Protein AF-A0A4W6E105-F1 (afdb_monomer)

Solvent-accessible surface area (backbone atoms only — not comparable to full-atom values): 12171 Å² total; per-residue (Å²): 134,86,82,85,86,88,80,89,78,89,85,84,87,85,90,77,95,67,85,74,77,78,75,75,84,63,88,83,88,61,82,82,73,79,81,78,91,74,82,86,78,84,83,82,88,78,90,80,90,81,96,77,90,77,81,81,51,62,64,56,61,48,50,54,52,50,52,51,51,53,51,52,48,53,51,49,54,49,49,50,53,49,53,51,49,50,55,53,49,52,51,51,49,56,52,50,53,51,52,51,51,52,52,49,50,67,66,67,42,75,84,82,59,74,52,65,61,58,49,54,52,52,51,54,53,48,62,62,49,48,58,56,54,54,50,53,52,51,50,53,52,50,54,52,49,53,52,51,51,50,53,48,51,55,49,51,52,51,52,50,53,52,50,52,51,51,53,51,52,50,52,53,49,52,54,51,50,53,53,50,51,54,51,52,52,53,54,52,54,56,56,66,74,74,110

Radius of gyration: 61.97 Å; Cα contacts (8 Å, |Δi|>4): 12; chains: 1; bounding box: 125×51×162 Å

Sequence (195 aa):
MASIYRTSSTRGSLLGSMKAPSVYGGSGGHGVRISSTSAARSFSSAAGGGAAAGGFNLADAIDISDNKKMAMQNLNDRLASYLEKVRNLEKANAELELKIRQFLESKTKPEGHDCSAYKAVISGLQDQVRPGSDSVLRFNELAMRQGVEADIIDLEMQIEALREELIQLKKNHEEVGVKLQAHSDLRYIMKYFNQ

Structure (mmCIF, N/CA/C/O backbone):
data_AF-A0A4W6E105-F1
#
_entry.id   AF-A0A4W6E105-F1
#
loop_
_atom_site.group_PDB
_atom_site.id
_atom_site.type_symbol
_atom_site.label_atom_id
_atom_site.label_alt_id
_atom_site.label_comp_id
_atom_site.label_asym_id
_atom_site.label_entity_id
_atom_site.label_seq_id
_atom_site.pdbx_PDB_ins_code
_atom_site.Cartn_x
_atom_site.Cartn_y
_atom_site.Cartn_z
_atom_site.occupancy
_atom_site.B_iso_or_equiv
_atom_site.auth_seq_id
_atom_site.auth_comp_id
_atom_site.auth_asym_id
_atom_site.auth_atom_id
_atom_site.pdbx_PDB_model_num
ATOM 1 N N . MET A 1 1 ? 16.106 6.820 -57.994 1.00 40.97 1 MET A N 1
ATOM 2 C CA . MET A 1 1 ? 16.819 6.015 -56.979 1.00 40.97 1 MET A CA 1
ATOM 3 C C . MET A 1 1 ? 17.185 4.672 -57.596 1.00 40.97 1 MET A C 1
ATOM 5 O O . MET A 1 1 ? 16.331 4.069 -58.231 1.00 40.97 1 MET A O 1
ATOM 9 N N . ALA A 1 2 ? 18.470 4.315 -57.496 1.00 40.22 2 ALA A N 1
ATOM 10 C CA . ALA A 1 2 ? 19.197 3.227 -58.172 1.00 40.22 2 ALA A CA 1
ATOM 11 C C . ALA A 1 2 ? 18.587 1.834 -57.904 1.00 40.22 2 ALA A C 1
ATOM 13 O O . ALA A 1 2 ? 18.219 1.547 -56.773 1.00 40.22 2 ALA A O 1
ATOM 14 N N . SER A 1 3 ? 18.301 0.985 -58.899 1.00 33.97 3 SER A N 1
ATOM 15 C CA . SER A 1 3 ? 19.171 0.281 -59.869 1.00 33.97 3 SER A CA 1
ATOM 16 C C . SER A 1 3 ? 20.182 -0.695 -59.244 1.00 33.97 3 SER A C 1
ATOM 18 O O . SER A 1 3 ? 21.364 -0.395 -59.129 1.00 33.97 3 SER A O 1
ATOM 20 N N . ILE A 1 4 ? 19.648 -1.853 -58.825 1.00 58.81 4 ILE A N 1
ATOM 21 C CA . ILE A 1 4 ? 20.011 -3.239 -59.214 1.00 58.81 4 ILE A CA 1
ATOM 22 C C . ILE A 1 4 ? 21.446 -3.457 -59.718 1.00 58.81 4 ILE A C 1
ATOM 24 O O . ILE A 1 4 ? 21.759 -2.869 -60.735 1.00 58.81 4 ILE A O 1
ATOM 28 N N . TYR A 1 5 ? 22.190 -4.417 -59.138 1.00 33.94 5 TYR A N 1
ATOM 29 C CA . TYR A 1 5 ? 22.967 -5.503 -59.804 1.00 33.94 5 TYR A CA 1
ATOM 30 C C . TYR A 1 5 ? 23.346 -6.532 -58.708 1.00 33.94 5 TYR A C 1
ATOM 32 O O . TYR A 1 5 ? 23.948 -6.156 -57.713 1.00 33.94 5 TYR A O 1
ATOM 40 N N . ARG A 1 6 ? 22.782 -7.749 -58.641 1.00 35.56 6 ARG A N 1
ATOM 41 C CA . ARG A 1 6 ? 22.892 -8.960 -59.492 1.00 35.56 6 ARG A CA 1
ATOM 42 C C . ARG A 1 6 ? 24.230 -9.717 -59.317 1.00 35.56 6 ARG A C 1
ATOM 4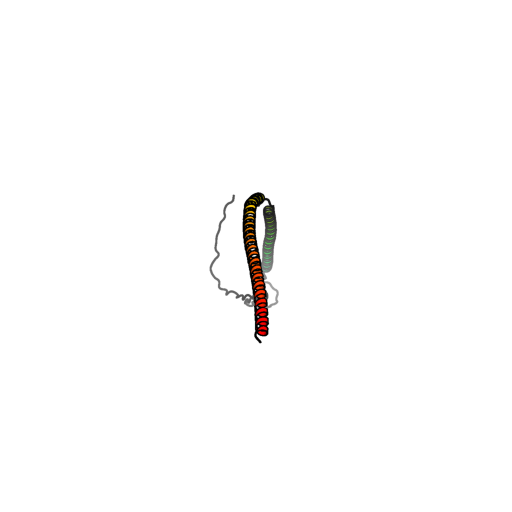4 O O . ARG A 1 6 ? 25.278 -9.104 -59.218 1.00 35.56 6 ARG A O 1
ATOM 51 N N . THR A 1 7 ? 24.095 -11.051 -59.386 1.00 41.00 7 THR A N 1
ATOM 52 C CA . THR A 1 7 ? 25.060 -12.162 -59.601 1.00 41.00 7 THR A CA 1
ATOM 53 C C . THR A 1 7 ? 25.656 -12.801 -58.338 1.00 41.00 7 THR A C 1
ATOM 55 O O . THR A 1 7 ? 26.308 -12.118 -57.564 1.00 41.00 7 THR A O 1
ATOM 58 N N . SER A 1 8 ? 25.331 -14.053 -57.960 1.00 35.28 8 SER A N 1
ATOM 59 C CA . SER A 1 8 ? 25.591 -15.359 -58.632 1.00 35.28 8 SER A CA 1
ATOM 60 C C . SER A 1 8 ? 27.085 -15.566 -58.910 1.00 35.28 8 SER A C 1
ATOM 62 O O . SER A 1 8 ? 27.724 -14.661 -59.416 1.00 35.28 8 SER A O 1
ATOM 64 N N . SER A 1 9 ? 27.744 -16.702 -58.714 1.00 43.50 9 SER A N 1
ATOM 65 C CA . SER A 1 9 ? 27.440 -18.039 -58.202 1.00 43.50 9 SER A CA 1
ATOM 66 C C . SER A 1 9 ? 28.779 -18.805 -58.206 1.00 43.50 9 SER A C 1
ATOM 68 O O . SER A 1 9 ? 29.693 -18.443 -58.942 1.00 43.50 9 SER A O 1
ATOM 70 N N . THR A 1 10 ? 28.853 -19.896 -57.439 1.00 50.09 10 THR A N 1
ATOM 71 C CA . THR A 1 10 ? 29.639 -21.120 -57.723 1.00 50.09 10 THR A CA 1
ATOM 72 C C . THR A 1 10 ? 31.127 -21.011 -58.084 1.00 50.09 10 THR A C 1
ATOM 74 O O . THR A 1 10 ? 31.504 -20.668 -59.201 1.00 50.09 10 THR A O 1
ATOM 77 N N . ARG A 1 11 ? 31.964 -21.578 -57.215 1.00 38.25 11 ARG A N 1
ATOM 78 C CA . ARG A 1 11 ? 33.106 -22.424 -57.602 1.00 38.25 11 ARG A CA 1
ATOM 79 C C . ARG A 1 11 ? 33.104 -23.587 -56.613 1.00 38.25 11 ARG A C 1
ATOM 81 O O . ARG A 1 11 ? 32.943 -23.344 -55.427 1.00 38.25 11 ARG A O 1
ATOM 88 N N . GLY A 1 12 ? 33.208 -24.852 -56.970 1.00 41.12 12 GLY A N 1
ATOM 89 C CA . GLY A 1 12 ? 33.610 -25.556 -58.179 1.00 41.12 12 GLY A CA 1
ATOM 90 C C . GLY A 1 12 ? 33.894 -26.996 -57.717 1.00 41.12 12 GLY A C 1
ATOM 91 O O . GLY A 1 12 ? 33.997 -27.243 -56.513 1.00 41.12 12 GLY A O 1
ATOM 92 N N . SER A 1 13 ? 34.014 -27.952 -58.627 1.00 52.88 13 SER A N 1
ATOM 93 C CA . SER A 1 13 ? 34.455 -29.307 -58.279 1.00 52.88 13 SER A CA 1
ATOM 94 C C . SER A 1 13 ? 35.512 -29.809 -59.261 1.00 52.88 13 SER A C 1
ATOM 96 O O . SER A 1 13 ? 35.581 -29.332 -60.391 1.00 52.88 13 SER A O 1
ATOM 98 N N . LEU A 1 14 ? 36.278 -30.799 -58.773 1.00 43.09 14 LEU A N 1
ATOM 99 C CA . LEU A 1 14 ? 37.364 -31.599 -59.375 1.00 43.09 14 LEU A CA 1
ATOM 100 C C . LEU A 1 14 ? 38.780 -31.141 -58.950 1.00 43.09 14 LEU A C 1
ATOM 102 O O . LEU A 1 14 ? 39.333 -30.192 -59.487 1.00 43.09 14 LEU A O 1
ATOM 106 N N . LEU A 1 15 ? 39.291 -31.619 -57.805 1.00 50.56 15 LEU A N 1
ATOM 107 C CA . LEU A 1 15 ? 39.975 -32.909 -57.547 1.00 50.56 15 LEU A CA 1
ATOM 108 C C . LEU A 1 15 ? 41.418 -32.976 -58.082 1.00 50.56 15 LEU A C 1
ATOM 110 O O . LEU A 1 15 ? 41.664 -33.308 -59.234 1.00 50.56 15 LEU A O 1
ATOM 114 N N . GLY A 1 16 ? 42.363 -32.777 -57.160 1.00 44.53 16 GLY A N 1
ATOM 115 C CA . GLY A 1 16 ? 43.736 -33.273 -57.199 1.00 44.53 16 GLY A CA 1
ATOM 116 C C . GLY A 1 16 ? 44.108 -33.656 -55.767 1.00 44.53 16 GLY A C 1
ATOM 117 O O . GLY A 1 16 ? 44.281 -32.789 -54.915 1.00 44.53 16 GLY A O 1
ATOM 118 N N . SER A 1 17 ? 44.089 -34.957 -55.478 1.00 58.62 17 SER A N 1
ATOM 119 C CA . SER A 1 17 ? 44.209 -35.522 -54.131 1.00 58.62 17 SER A CA 1
ATOM 120 C C . SER A 1 17 ? 45.617 -35.317 -53.573 1.00 58.62 17 SER A C 1
ATOM 122 O O . SER A 1 17 ? 46.545 -36.053 -53.897 1.00 58.62 17 SER A O 1
ATOM 124 N N . MET A 1 18 ? 45.764 -34.322 -52.703 1.00 54.56 18 MET A N 1
ATOM 125 C CA . MET A 1 18 ? 46.828 -34.270 -51.709 1.00 54.56 18 MET A CA 1
ATOM 126 C C . MET A 1 18 ? 46.158 -34.339 -50.345 1.00 54.56 18 MET A C 1
ATOM 128 O O . MET A 1 18 ? 45.345 -33.486 -49.987 1.00 54.56 18 MET A O 1
ATOM 132 N N . LYS A 1 19 ? 46.431 -35.428 -49.625 1.00 58.19 19 LYS A N 1
ATOM 133 C CA . LYS A 1 19 ? 45.806 -35.733 -48.339 1.00 58.19 19 LYS A CA 1
ATOM 134 C C . LYS A 1 19 ? 46.080 -34.587 -47.363 1.00 58.19 19 LYS A C 1
ATOM 136 O O . LYS A 1 19 ? 47.228 -34.188 -47.180 1.00 58.19 19 LYS A O 1
ATOM 141 N N . ALA A 1 20 ? 45.008 -34.044 -46.793 1.00 54.44 20 ALA A N 1
ATOM 142 C CA . ALA A 1 20 ? 45.054 -32.822 -46.004 1.00 54.44 20 ALA A CA 1
ATOM 143 C C . ALA A 1 20 ? 45.936 -32.990 -44.751 1.00 54.44 20 ALA A C 1
ATOM 145 O O . ALA A 1 20 ? 45.846 -34.028 -44.087 1.00 54.44 20 ALA A O 1
ATOM 146 N N . PRO A 1 21 ? 46.757 -31.985 -44.395 1.00 57.72 21 PRO A N 1
ATOM 147 C CA . PRO A 1 21 ? 47.435 -31.969 -43.107 1.00 57.72 21 PRO A CA 1
ATOM 148 C C . PRO A 1 21 ? 46.379 -31.972 -41.995 1.00 57.72 21 PRO A C 1
ATOM 150 O O . PRO A 1 21 ? 45.521 -31.092 -41.934 1.00 57.72 21 PRO A O 1
ATOM 153 N N . SER A 1 22 ? 46.405 -32.988 -41.132 1.00 57.75 22 SER A N 1
ATOM 154 C CA . SER A 1 22 ? 45.492 -33.072 -39.994 1.00 57.75 22 SER A CA 1
ATOM 155 C C . SER A 1 22 ? 45.960 -32.134 -38.885 1.00 57.75 22 SER A C 1
ATOM 157 O O . SER A 1 22 ? 47.085 -32.258 -38.400 1.00 57.75 22 SER A O 1
ATOM 159 N N . VAL A 1 23 ? 45.085 -31.222 -38.469 1.00 57.94 23 VAL A N 1
ATOM 160 C CA . VAL A 1 23 ? 45.305 -30.299 -37.351 1.00 57.94 23 VAL A CA 1
ATOM 161 C C . VAL A 1 23 ? 44.530 -30.828 -36.150 1.00 57.94 23 VAL A C 1
ATOM 163 O O . VAL A 1 23 ? 43.306 -30.916 -36.200 1.00 57.94 23 VAL A O 1
ATOM 166 N N . TYR A 1 24 ? 45.227 -31.176 -35.069 1.00 58.62 24 TYR A N 1
ATOM 167 C CA . TYR A 1 24 ? 44.587 -31.426 -33.778 1.00 58.62 24 TYR A CA 1
ATOM 168 C C . TYR A 1 24 ? 44.641 -30.130 -32.961 1.00 58.62 24 TYR A C 1
ATOM 170 O O . TYR A 1 24 ? 45.722 -29.614 -32.673 1.00 58.62 24 TYR A O 1
ATOM 178 N N . GLY A 1 25 ? 43.473 -29.549 -32.677 1.00 61.03 25 GLY A N 1
ATOM 179 C CA . GLY A 1 25 ? 43.350 -28.258 -32.000 1.00 61.03 25 GLY A CA 1
ATOM 180 C C . GLY A 1 25 ? 43.658 -28.363 -30.506 1.00 61.03 25 GLY A C 1
ATOM 181 O O . GLY A 1 25 ? 42.992 -29.100 -29.786 1.00 61.03 25 GLY A O 1
ATOM 182 N N . GLY A 1 26 ? 44.648 -27.606 -30.030 1.00 59.06 26 GLY A N 1
ATOM 183 C CA . GLY A 1 26 ? 44.921 -27.441 -28.603 1.00 59.06 26 GLY A CA 1
ATOM 184 C C . GLY A 1 26 ? 44.032 -26.353 -28.000 1.00 59.06 26 GLY A C 1
ATOM 185 O O . GLY A 1 26 ? 44.287 -25.165 -28.192 1.00 59.06 26 GLY A O 1
ATOM 186 N N . SER A 1 27 ? 42.989 -26.732 -27.262 1.00 57.78 27 SER A N 1
ATOM 187 C CA . SER A 1 27 ? 42.232 -25.804 -26.415 1.00 57.78 27 SER A CA 1
ATOM 188 C C . SER A 1 27 ? 43.021 -25.527 -25.131 1.00 57.78 27 SER A C 1
ATOM 190 O O . SER A 1 27 ? 43.224 -26.443 -24.337 1.00 57.78 27 SER A O 1
ATOM 192 N N . GLY A 1 28 ? 43.470 -24.285 -24.922 1.00 62.97 28 GLY A N 1
ATOM 193 C CA . GLY A 1 28 ? 44.181 -23.889 -23.692 1.00 62.97 28 GLY A CA 1
ATOM 194 C C . GLY A 1 28 ? 45.425 -23.009 -23.869 1.00 62.97 28 GLY A C 1
ATOM 195 O O . GLY A 1 28 ? 46.250 -22.929 -22.963 1.00 62.97 28 GLY A O 1
ATOM 196 N N . GLY A 1 29 ? 45.599 -22.348 -25.018 1.00 58.91 29 GLY A N 1
ATOM 197 C CA . GLY A 1 29 ? 46.587 -21.269 -25.163 1.00 58.91 29 GLY A CA 1
ATOM 198 C C . GLY A 1 29 ? 48.037 -21.687 -25.444 1.00 58.91 29 GLY A C 1
ATOM 199 O O . GLY A 1 29 ? 48.919 -20.844 -25.332 1.00 58.91 29 GLY A O 1
ATOM 200 N N . HIS A 1 30 ? 48.308 -22.934 -25.847 1.00 55.66 30 HIS A N 1
ATOM 201 C CA . HIS A 1 30 ? 49.667 -23.391 -26.178 1.00 55.66 30 HIS A CA 1
ATOM 202 C C . HIS A 1 30 ? 49.732 -24.067 -27.566 1.00 55.66 30 HIS A C 1
ATOM 204 O O . HIS A 1 30 ? 49.274 -25.190 -27.729 1.00 55.66 30 HIS A O 1
ATOM 210 N N . GLY A 1 31 ? 50.302 -23.345 -28.546 1.00 58.56 31 GLY A N 1
ATOM 211 C CA . GLY A 1 31 ? 50.919 -23.784 -29.819 1.00 58.56 31 GLY A CA 1
ATOM 212 C C . GLY A 1 31 ? 50.294 -24.913 -30.666 1.00 58.56 31 GLY A C 1
ATOM 213 O O . GLY A 1 31 ? 50.332 -26.081 -30.298 1.00 58.56 31 GLY A O 1
ATOM 214 N N . VAL A 1 32 ? 49.882 -24.589 -31.901 1.00 57.72 32 VAL A N 1
ATOM 215 C CA . VAL A 1 32 ? 49.493 -25.560 -32.949 1.00 57.72 32 VAL A CA 1
ATOM 216 C C . VAL A 1 32 ? 50.743 -26.143 -33.627 1.00 57.72 32 VAL A C 1
ATOM 218 O O . VAL A 1 32 ? 51.591 -25.382 -34.091 1.00 57.72 32 VAL A O 1
ATOM 221 N N . ARG A 1 33 ? 50.865 -27.477 -33.737 1.00 58.28 33 ARG A N 1
ATOM 222 C CA . ARG A 1 33 ? 51.928 -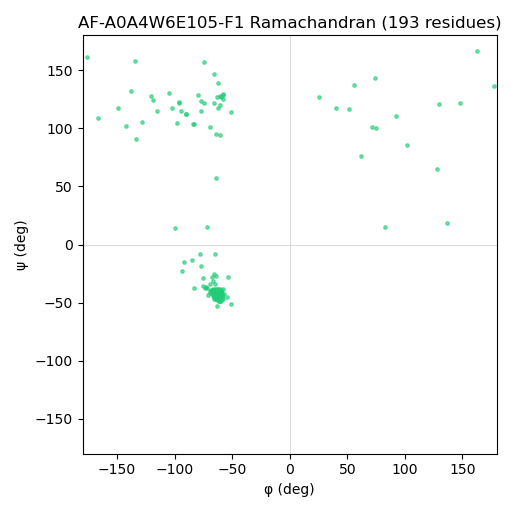28.130 -34.534 1.00 58.28 33 ARG A CA 1
ATOM 223 C C . ARG A 1 33 ? 51.377 -28.689 -35.846 1.00 58.28 33 ARG A C 1
ATOM 225 O O . ARG A 1 33 ? 50.389 -29.415 -35.842 1.00 58.28 33 ARG A O 1
ATOM 232 N N . ILE A 1 34 ? 52.047 -28.364 -36.952 1.00 56.97 34 ILE A N 1
ATOM 233 C CA . ILE A 1 34 ? 51.731 -28.831 -38.309 1.00 56.97 34 ILE A CA 1
ATOM 234 C C . ILE A 1 34 ? 52.937 -29.625 -38.820 1.00 56.97 34 ILE A C 1
ATOM 236 O O . ILE A 1 34 ? 54.048 -29.099 -38.848 1.00 56.97 34 ILE A O 1
ATOM 240 N N . SER A 1 35 ? 52.736 -30.874 -39.238 1.00 55.16 35 SER A N 1
ATOM 241 C CA . SER A 1 35 ? 53.759 -31.654 -39.945 1.00 55.16 35 SER A CA 1
ATOM 242 C C . SER A 1 35 ? 53.529 -31.537 -41.452 1.00 55.16 35 SER A C 1
ATOM 244 O O . SER A 1 35 ? 52.462 -31.900 -41.940 1.00 55.16 35 SER A O 1
ATOM 246 N N . SER A 1 36 ? 54.527 -31.046 -42.194 1.00 60.78 36 SER A N 1
ATOM 247 C CA . SER A 1 36 ? 54.543 -31.082 -43.662 1.00 60.78 36 SER A CA 1
ATOM 248 C C . SER A 1 36 ? 55.768 -31.860 -44.131 1.00 60.78 36 SER A C 1
ATOM 250 O O . SER A 1 36 ? 56.882 -31.598 -43.683 1.00 60.78 36 SER A O 1
ATOM 252 N N . THR A 1 37 ? 55.563 -32.852 -44.993 1.00 57.47 37 THR A N 1
ATOM 253 C CA . THR A 1 37 ? 56.642 -33.583 -45.659 1.00 57.47 37 THR A CA 1
ATOM 254 C C . THR A 1 37 ? 57.088 -32.786 -46.880 1.00 57.47 37 THR A C 1
ATOM 256 O O . THR A 1 37 ? 56.397 -32.785 -47.898 1.00 57.47 37 THR A O 1
ATOM 259 N N . SER A 1 38 ? 58.230 -32.107 -46.799 1.00 56.34 38 SER A N 1
ATOM 260 C CA . SER A 1 38 ? 58.931 -31.586 -47.973 1.00 56.34 38 SER A CA 1
ATOM 261 C C . SER A 1 38 ? 60.020 -32.578 -48.386 1.00 56.34 38 SER A C 1
ATOM 263 O O . SER A 1 38 ? 60.888 -32.947 -47.599 1.00 56.34 38 SER A O 1
ATOM 265 N N . ALA A 1 39 ? 59.950 -33.052 -49.631 1.00 54.16 39 ALA A N 1
ATOM 266 C CA . ALA A 1 39 ? 61.000 -33.860 -50.238 1.00 54.16 39 ALA A CA 1
ATOM 267 C C . ALA A 1 39 ? 62.316 -33.063 -50.260 1.00 54.16 39 ALA A C 1
ATOM 269 O O . ALA A 1 39 ? 62.350 -31.929 -50.748 1.00 54.16 39 ALA A O 1
ATOM 270 N N . ALA A 1 40 ? 63.387 -33.649 -49.723 1.00 53.25 40 ALA A N 1
ATOM 271 C CA . ALA A 1 40 ? 64.720 -33.062 -49.741 1.00 53.25 40 ALA A CA 1
ATOM 272 C C . ALA A 1 40 ? 65.196 -32.905 -51.195 1.00 53.25 40 ALA A C 1
ATOM 274 O O . ALA A 1 40 ? 65.327 -33.885 -51.925 1.00 53.25 40 ALA A O 1
ATOM 275 N N . ARG A 1 41 ? 65.439 -31.663 -51.622 1.00 55.78 41 ARG A N 1
ATOM 276 C CA . ARG A 1 41 ? 66.112 -31.358 -52.889 1.00 55.78 41 ARG A CA 1
ATOM 277 C C . ARG A 1 41 ? 67.604 -31.286 -52.581 1.00 55.78 41 ARG A C 1
ATOM 279 O O . ARG A 1 41 ? 68.025 -30.420 -51.818 1.00 55.78 41 ARG A O 1
ATOM 286 N N . SER A 1 42 ? 68.366 -32.238 -53.105 1.00 54.03 42 SER A N 1
ATOM 287 C CA . SER A 1 42 ? 69.814 -32.350 -52.924 1.00 54.03 42 SER A CA 1
ATOM 288 C C . SER A 1 42 ? 70.541 -31.089 -53.399 1.00 54.03 42 SER A C 1
ATOM 290 O O . SER A 1 42 ? 70.364 -30.670 -54.540 1.00 54.03 42 SER A O 1
ATOM 292 N N . PHE A 1 43 ? 71.398 -30.520 -52.550 1.00 49.38 43 PHE A N 1
ATOM 293 C CA . PHE A 1 43 ? 72.384 -29.518 -52.952 1.00 49.38 43 PHE A CA 1
ATOM 294 C C . PHE A 1 43 ? 73.729 -30.215 -53.162 1.00 49.38 43 PHE A C 1
ATOM 296 O O . PHE A 1 43 ? 74.396 -30.582 -52.198 1.00 49.38 43 PHE A O 1
ATOM 303 N N . SER A 1 44 ? 74.129 -30.409 -54.420 1.00 51.94 44 SER A N 1
ATOM 304 C CA . SER A 1 44 ? 75.509 -30.752 -54.767 1.00 51.94 44 SER A CA 1
ATOM 305 C C . SER A 1 44 ? 76.298 -29.469 -55.014 1.00 51.94 44 SER A C 1
ATOM 307 O O . SER A 1 44 ? 76.054 -28.745 -55.978 1.00 51.94 44 SER A O 1
ATOM 309 N N . SER A 1 45 ? 77.244 -29.203 -54.121 1.00 60.19 45 SER A N 1
ATOM 310 C CA . SER A 1 45 ? 78.319 -28.229 -54.268 1.00 60.19 45 SER A CA 1
ATOM 311 C C . SER A 1 45 ? 79.246 -28.604 -55.428 1.00 60.19 45 SER A C 1
ATOM 313 O O . SER A 1 45 ? 79.810 -29.698 -55.415 1.00 60.19 45 SER A O 1
ATOM 315 N N . ALA A 1 46 ? 79.484 -27.693 -56.371 1.00 45.69 46 ALA A N 1
ATOM 316 C CA . ALA A 1 46 ? 80.670 -27.748 -57.222 1.00 45.69 46 ALA A CA 1
ATOM 317 C C . ALA A 1 46 ? 81.101 -26.332 -57.621 1.00 45.69 46 ALA A C 1
ATOM 319 O O . ALA A 1 46 ? 80.358 -25.580 -58.245 1.00 45.69 46 ALA A O 1
ATOM 320 N N . ALA A 1 47 ? 82.309 -25.984 -57.192 1.00 52.53 47 ALA A N 1
ATOM 321 C CA . ALA A 1 47 ? 83.046 -24.796 -57.577 1.00 52.53 47 ALA A CA 1
ATOM 322 C C . ALA A 1 47 ? 83.436 -24.837 -59.066 1.00 52.53 47 ALA A C 1
ATOM 324 O O . ALA A 1 47 ? 83.769 -25.901 -59.583 1.00 52.53 47 ALA A O 1
ATOM 325 N N . GLY A 1 48 ? 83.472 -2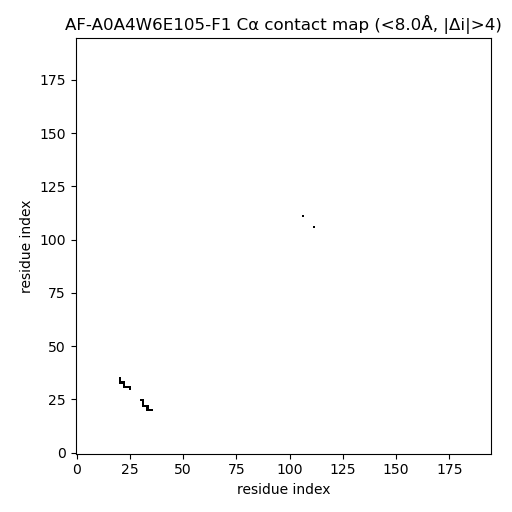3.675 -59.724 1.00 46.00 48 GLY A N 1
ATOM 326 C CA . GLY A 1 48 ? 84.084 -23.513 -61.048 1.00 46.00 48 GLY A CA 1
ATOM 327 C C . GLY A 1 48 ? 83.386 -22.461 -61.906 1.00 46.00 48 GLY A C 1
ATOM 328 O O . GLY A 1 48 ? 82.191 -22.557 -62.159 1.00 46.00 48 GLY A O 1
ATOM 329 N N . GLY A 1 49 ? 84.130 -21.439 -62.336 1.00 59.53 49 GLY A N 1
ATOM 330 C CA . GLY A 1 49 ? 83.653 -20.420 -63.273 1.00 59.53 49 GLY A CA 1
ATOM 331 C C . GLY A 1 49 ? 83.560 -20.923 -64.720 1.00 59.53 49 GLY A C 1
ATOM 332 O O . GLY A 1 49 ? 84.268 -21.848 -65.107 1.00 59.53 49 GLY A O 1
ATOM 333 N N . GLY A 1 50 ? 82.724 -20.255 -65.521 1.00 49.88 50 GLY A N 1
ATOM 334 C CA . GLY A 1 50 ? 82.603 -20.456 -66.971 1.00 49.88 50 GLY A CA 1
ATOM 335 C C . GLY A 1 50 ? 81.154 -20.653 -67.422 1.00 49.88 50 GLY A C 1
ATOM 336 O O . GLY A 1 50 ? 80.470 -21.558 -66.965 1.00 49.88 50 GLY A O 1
ATOM 337 N N . ALA A 1 51 ? 80.678 -19.777 -68.304 1.00 64.38 51 ALA A N 1
ATOM 338 C CA . ALA A 1 51 ? 79.296 -19.706 -68.766 1.00 64.38 51 ALA A CA 1
ATOM 339 C C . ALA A 1 51 ? 78.846 -20.937 -69.581 1.00 64.38 51 ALA A C 1
ATOM 341 O O . ALA A 1 51 ? 79.401 -21.188 -70.645 1.00 64.38 51 ALA A O 1
ATOM 342 N N . ALA A 1 52 ? 77.793 -21.627 -69.122 1.00 53.16 52 ALA A N 1
ATOM 343 C CA . ALA A 1 52 ? 76.666 -22.142 -69.917 1.00 53.16 52 ALA A CA 1
ATOM 344 C C . ALA A 1 52 ? 75.683 -22.932 -69.024 1.00 53.16 52 ALA A C 1
ATOM 346 O O . ALA A 1 52 ? 76.096 -23.777 -68.241 1.00 53.16 52 ALA A O 1
ATOM 347 N N . ALA A 1 53 ? 74.383 -22.693 -69.233 1.00 52.81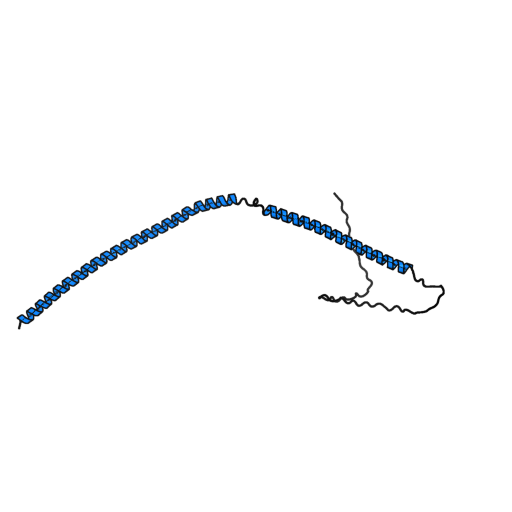 53 ALA A N 1
ATOM 348 C CA . ALA A 1 53 ? 73.232 -23.496 -68.794 1.00 52.81 53 ALA A CA 1
ATOM 349 C C . ALA A 1 53 ? 72.869 -23.505 -67.291 1.00 52.81 53 ALA A C 1
ATOM 351 O O . ALA A 1 53 ? 73.387 -24.274 -66.491 1.00 52.81 53 ALA A O 1
ATOM 352 N N . GLY A 1 54 ? 71.846 -22.711 -66.955 1.00 51.47 54 GLY A N 1
ATOM 353 C CA . GLY A 1 54 ? 71.141 -22.763 -65.670 1.00 51.47 54 GLY A CA 1
ATOM 354 C C . GLY A 1 54 ? 71.071 -21.395 -65.014 1.00 51.47 54 GLY A C 1
ATOM 355 O O . GLY A 1 54 ? 71.697 -21.174 -63.984 1.00 51.47 54 GLY A O 1
ATOM 356 N N . GLY A 1 55 ? 70.360 -20.458 -65.648 1.00 55.03 55 GLY A N 1
ATOM 357 C CA . GLY A 1 55 ? 70.193 -19.105 -65.132 1.00 55.03 55 GLY A CA 1
ATOM 358 C C . GLY A 1 55 ? 69.721 -19.131 -63.682 1.00 55.03 55 GLY A C 1
ATOM 359 O O . GLY A 1 55 ? 68.595 -19.537 -63.399 1.00 55.03 55 GLY A O 1
ATOM 360 N N . PHE A 1 56 ? 70.565 -18.658 -62.765 1.00 56.19 56 PHE A N 1
ATOM 361 C CA . PHE A 1 56 ? 70.068 -18.069 -61.532 1.00 56.19 56 PHE A CA 1
ATOM 362 C C . PHE A 1 56 ? 69.226 -16.871 -61.962 1.00 56.19 56 PHE A C 1
ATOM 364 O O . PHE A 1 56 ? 69.746 -15.805 -62.292 1.00 56.19 56 PHE A O 1
ATOM 371 N N . ASN A 1 57 ? 67.921 -17.110 -62.084 1.00 63.38 57 ASN A N 1
ATOM 372 C CA . ASN A 1 57 ? 66.951 -16.130 -62.527 1.00 63.38 57 ASN A CA 1
ATOM 373 C C . ASN A 1 57 ? 66.914 -15.009 -61.483 1.00 63.38 57 ASN A C 1
ATOM 375 O O . ASN A 1 57 ? 66.190 -15.096 -60.498 1.00 63.38 57 ASN A O 1
ATOM 379 N N . LEU A 1 58 ? 67.669 -13.931 -61.704 1.00 58.69 58 LEU A N 1
ATOM 380 C CA . LEU A 1 58 ? 67.499 -12.677 -60.963 1.00 58.69 58 LEU A CA 1
ATOM 381 C C . LEU A 1 58 ? 66.035 -12.198 -61.044 1.00 58.69 58 LEU A C 1
ATOM 383 O O . LEU A 1 58 ? 65.531 -11.594 -60.105 1.00 58.69 58 LEU A O 1
ATOM 387 N N . ALA A 1 59 ? 65.337 -12.562 -62.126 1.00 61.47 59 ALA A N 1
ATOM 388 C CA . ALA A 1 59 ? 63.895 -12.409 -62.280 1.00 61.47 59 ALA A CA 1
ATOM 389 C C . ALA A 1 59 ? 63.074 -13.120 -61.183 1.00 61.47 59 ALA A C 1
ATOM 391 O O . ALA A 1 59 ? 62.110 -12.536 -60.715 1.00 61.47 59 ALA A O 1
ATOM 392 N N . ASP A 1 60 ? 63.471 -14.312 -60.718 1.00 59.88 60 ASP A N 1
ATOM 393 C CA . ASP A 1 60 ? 62.770 -15.070 -59.661 1.00 59.88 60 ASP A CA 1
ATOM 394 C C . ASP A 1 60 ? 62.980 -14.429 -58.275 1.00 59.88 60 ASP A C 1
ATOM 396 O O . ASP A 1 60 ? 62.059 -14.315 -57.472 1.00 59.88 60 ASP A O 1
ATOM 400 N N . ALA A 1 61 ? 64.174 -13.885 -58.006 1.00 61.22 61 ALA A N 1
ATOM 401 C CA . ALA A 1 61 ? 64.431 -13.118 -56.782 1.00 61.22 61 ALA A CA 1
ATOM 402 C C . ALA A 1 61 ? 63.696 -11.757 -56.757 1.00 61.22 61 ALA A C 1
ATOM 404 O O . ALA A 1 61 ? 63.276 -11.300 -55.689 1.00 61.22 61 ALA A O 1
ATOM 405 N N . ILE A 1 62 ? 63.528 -11.114 -57.919 1.00 63.62 62 ILE A N 1
ATOM 406 C CA . ILE A 1 62 ? 62.736 -9.883 -58.073 1.00 63.62 62 ILE A CA 1
ATOM 407 C C . ILE A 1 62 ? 61.236 -10.192 -57.932 1.00 63.62 62 ILE A C 1
ATOM 409 O O . ILE A 1 62 ? 60.558 -9.501 -57.175 1.00 63.62 62 ILE A O 1
ATOM 413 N N . ASP A 1 63 ? 60.744 -11.273 -58.544 1.00 65.62 63 ASP A N 1
ATOM 414 C CA . ASP A 1 63 ? 59.341 -11.710 -58.474 1.00 65.62 63 ASP A CA 1
ATOM 415 C C . ASP A 1 63 ? 58.924 -12.082 -57.038 1.00 65.62 63 ASP A C 1
ATOM 417 O O . ASP A 1 63 ? 57.871 -11.671 -56.551 1.00 65.62 63 ASP A O 1
ATOM 421 N N . ILE A 1 64 ? 59.800 -12.741 -56.269 1.00 66.19 64 ILE A N 1
ATOM 422 C CA . ILE A 1 64 ? 59.559 -13.019 -54.841 1.00 66.19 64 ILE A CA 1
ATOM 423 C C . ILE A 1 64 ? 59.519 -11.724 -54.005 1.00 66.19 64 ILE A C 1
ATOM 425 O O . ILE A 1 64 ? 58.701 -11.596 -53.086 1.00 66.19 64 ILE A O 1
ATOM 429 N N . SER A 1 65 ? 60.392 -10.754 -54.302 1.00 70.94 65 SER A N 1
ATOM 430 C CA . SER A 1 65 ? 60.436 -9.457 -53.610 1.00 70.94 65 SER A CA 1
ATOM 431 C C . SER A 1 65 ? 59.182 -8.627 -53.887 1.00 70.94 65 SER A C 1
ATOM 433 O O . SER A 1 65 ? 58.595 -8.056 -52.963 1.00 70.94 65 SER A O 1
ATOM 435 N N . ASP A 1 66 ? 58.724 -8.607 -55.135 1.00 75.56 66 ASP A N 1
ATOM 436 C CA . ASP A 1 66 ? 57.535 -7.868 -55.542 1.00 75.56 66 ASP A CA 1
ATOM 437 C C . ASP A 1 66 ? 56.253 -8.554 -55.061 1.00 75.56 66 ASP A C 1
ATOM 439 O O . ASP A 1 66 ? 55.375 -7.883 -54.522 1.00 75.56 66 ASP A O 1
ATOM 443 N N . ASN A 1 67 ? 56.188 -9.886 -55.070 1.00 79.88 67 ASN A N 1
ATOM 444 C CA . ASN A 1 67 ? 55.090 -10.630 -54.455 1.00 79.88 67 ASN A CA 1
ATOM 445 C C . ASN A 1 67 ? 54.990 -10.362 -52.937 1.00 79.88 67 ASN A C 1
ATOM 447 O O . ASN A 1 67 ? 53.899 -10.165 -52.398 1.00 79.88 67 ASN A O 1
ATOM 451 N N . LYS A 1 68 ? 56.127 -10.246 -52.231 1.00 82.94 68 LYS A N 1
ATOM 452 C CA . LYS A 1 68 ? 56.151 -9.854 -50.810 1.00 82.94 68 LYS A CA 1
ATOM 453 C C . LYS A 1 68 ? 55.661 -8.419 -50.596 1.00 82.94 68 LYS A C 1
ATOM 455 O O . LYS A 1 68 ? 54.928 -8.169 -49.639 1.00 82.94 68 LYS A O 1
ATOM 460 N N . LYS A 1 69 ? 56.033 -7.477 -51.468 1.00 88.31 69 LYS A N 1
ATOM 461 C CA . LYS A 1 69 ? 55.539 -6.088 -51.405 1.00 88.31 69 LYS A CA 1
ATOM 462 C C . LYS A 1 69 ? 54.035 -6.016 -51.666 1.00 88.31 69 LYS A C 1
ATOM 464 O O . LYS A 1 69 ? 53.336 -5.353 -50.907 1.00 88.31 69 LYS A O 1
ATOM 469 N N . MET A 1 70 ? 53.536 -6.743 -52.664 1.00 83.00 70 MET A N 1
ATOM 470 C CA . MET A 1 70 ? 52.108 -6.821 -52.988 1.00 83.00 70 MET A CA 1
ATOM 471 C C . MET A 1 70 ? 51.306 -7.452 -51.840 1.00 83.00 70 MET A C 1
ATOM 473 O O . MET A 1 70 ? 50.239 -6.957 -51.479 1.00 83.00 70 MET A O 1
ATOM 477 N N . ALA A 1 71 ? 51.843 -8.491 -51.192 1.00 80.81 71 ALA A N 1
ATOM 478 C CA . ALA A 1 71 ? 51.234 -9.085 -50.004 1.00 80.81 71 ALA A CA 1
ATOM 479 C C . ALA A 1 71 ? 51.181 -8.104 -48.818 1.00 80.81 71 ALA A C 1
ATOM 481 O O . ALA A 1 71 ? 50.158 -8.008 -48.142 1.00 8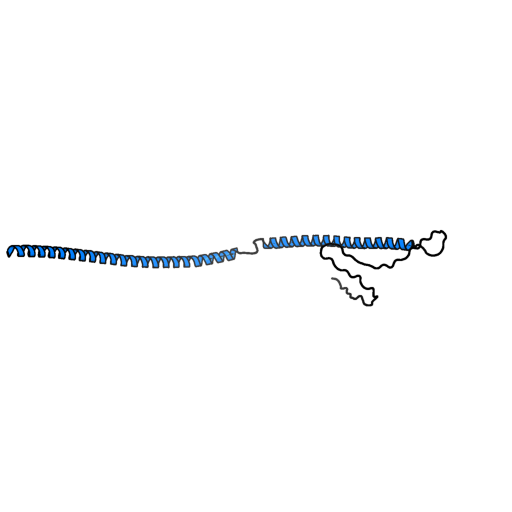0.81 71 ALA A O 1
ATOM 482 N N . MET A 1 72 ? 52.250 -7.338 -48.581 1.00 89.81 72 MET A N 1
ATOM 483 C CA . MET A 1 72 ? 52.278 -6.318 -47.526 1.00 89.81 72 MET A CA 1
ATOM 484 C C . MET A 1 72 ? 51.319 -5.158 -47.812 1.00 89.81 72 MET A C 1
ATOM 486 O O . MET A 1 72 ? 50.655 -4.683 -46.894 1.00 89.81 72 MET A O 1
ATOM 490 N N . GLN A 1 73 ? 51.196 -4.729 -49.069 1.00 91.44 73 GLN A N 1
ATOM 491 C CA . GLN A 1 73 ? 50.209 -3.726 -49.473 1.00 91.44 73 GLN A CA 1
ATOM 492 C C . GLN A 1 73 ? 48.782 -4.227 -49.249 1.00 91.44 73 GLN A C 1
ATOM 494 O O . GLN A 1 73 ? 48.007 -3.542 -48.596 1.00 91.44 73 GLN A O 1
ATOM 499 N N . ASN A 1 74 ? 48.467 -5.463 -49.651 1.00 92.25 74 ASN A N 1
ATOM 500 C CA . ASN A 1 74 ? 47.152 -6.064 -49.408 1.00 92.25 74 ASN A CA 1
ATOM 501 C C . ASN A 1 74 ? 46.798 -6.104 -47.911 1.00 92.25 74 ASN A C 1
ATOM 503 O O . ASN A 1 74 ? 45.677 -5.782 -47.516 1.00 92.25 74 ASN A O 1
ATOM 507 N N . LEU A 1 75 ? 47.758 -6.468 -47.057 1.00 91.69 75 LEU A N 1
ATOM 508 C CA . LEU A 1 75 ? 47.565 -6.448 -45.607 1.00 91.69 75 LEU A CA 1
ATOM 509 C C . LEU A 1 75 ? 47.336 -5.027 -45.083 1.00 91.69 75 LEU A C 1
ATOM 511 O O . LEU A 1 75 ? 46.435 -4.826 -44.268 1.00 91.69 75 LEU A O 1
ATOM 515 N N . ASN A 1 76 ? 48.098 -4.051 -45.574 1.00 93.38 76 ASN A N 1
ATOM 516 C CA . ASN A 1 76 ? 47.936 -2.647 -45.208 1.00 93.38 76 ASN A CA 1
ATOM 517 C C . ASN A 1 76 ? 46.584 -2.081 -45.668 1.00 93.38 76 ASN A C 1
ATOM 519 O O . ASN A 1 76 ? 45.937 -1.388 -44.889 1.00 93.38 76 ASN A O 1
ATOM 523 N N . ASP A 1 77 ? 46.106 -2.432 -46.863 1.00 94.62 77 ASP A N 1
ATOM 524 C CA . ASP A 1 77 ? 44.797 -2.013 -47.381 1.00 94.62 77 ASP A CA 1
ATOM 525 C C . ASP A 1 77 ? 43.655 -2.606 -46.548 1.00 94.62 77 ASP A C 1
ATOM 527 O O . ASP A 1 77 ? 42.680 -1.929 -46.208 1.00 94.62 77 ASP A O 1
ATOM 531 N N . ARG A 1 78 ? 43.787 -3.876 -46.143 1.00 95.06 78 ARG A N 1
ATOM 532 C CA . ARG A 1 78 ? 42.827 -4.518 -45.234 1.00 95.06 78 ARG A CA 1
ATOM 533 C C . ARG A 1 78 ? 42.852 -3.867 -43.856 1.00 95.06 78 ARG A C 1
ATOM 535 O O . ARG A 1 78 ? 41.786 -3.633 -43.291 1.00 95.06 78 ARG A O 1
ATOM 542 N N . LEU A 1 79 ? 44.033 -3.549 -43.328 1.00 95.56 79 LEU A N 1
ATOM 543 C CA . LEU A 1 79 ? 44.184 -2.851 -42.052 1.00 95.56 79 LEU A CA 1
ATOM 544 C C . LEU A 1 79 ? 43.572 -1.446 -42.112 1.00 95.56 79 LEU A C 1
ATOM 546 O O . LEU A 1 79 ? 42.809 -1.085 -41.220 1.00 95.56 79 LEU A O 1
ATOM 550 N N . ALA A 1 80 ? 43.809 -0.696 -43.188 1.00 94.31 80 ALA A N 1
ATOM 551 C CA . ALA A 1 80 ? 43.181 0.599 -43.425 1.00 94.31 80 ALA A CA 1
ATOM 552 C C . ALA A 1 80 ? 41.648 0.485 -43.475 1.00 94.31 80 ALA A C 1
ATOM 554 O O . ALA A 1 80 ? 40.957 1.243 -42.795 1.00 94.31 80 ALA A O 1
ATOM 555 N N . SER A 1 81 ? 41.113 -0.523 -44.177 1.00 95.44 81 SER A N 1
ATOM 556 C CA . SER A 1 81 ? 39.670 -0.797 -44.211 1.00 95.44 81 SER A CA 1
ATOM 557 C C . SER A 1 81 ? 39.098 -1.124 -42.826 1.00 95.44 81 SER A C 1
ATOM 559 O O . SER A 1 81 ? 38.003 -0.674 -42.485 1.00 95.44 81 SER A O 1
ATOM 561 N N . TYR A 1 82 ? 39.818 -1.888 -41.998 1.00 96.75 82 TYR A N 1
ATOM 562 C CA . TYR A 1 82 ? 39.385 -2.163 -40.627 1.00 96.75 82 TYR A CA 1
ATOM 563 C C . TYR A 1 82 ? 39.420 -0.914 -39.747 1.00 96.75 82 TYR A C 1
ATOM 565 O O . TYR A 1 82 ? 38.465 -0.681 -39.011 1.00 96.75 82 TYR A O 1
ATOM 573 N N . LEU A 1 83 ? 40.459 -0.085 -39.851 1.00 96.81 83 LEU A N 1
ATOM 574 C CA . LEU A 1 83 ? 40.544 1.175 -39.109 1.00 96.81 83 LEU A CA 1
ATOM 575 C C . LEU A 1 83 ? 39.423 2.146 -39.500 1.00 96.81 83 LEU A C 1
ATOM 577 O O . LEU A 1 83 ? 38.836 2.793 -38.634 1.00 96.81 83 LEU A O 1
ATOM 581 N N . GLU A 1 84 ? 39.080 2.223 -40.785 1.00 96.69 84 GLU A N 1
ATOM 582 C CA . GLU A 1 84 ? 37.954 3.028 -41.258 1.00 96.69 84 GLU A CA 1
ATOM 583 C C . GLU A 1 84 ? 36.612 2.499 -40.729 1.00 96.69 84 GLU A C 1
ATOM 585 O O . GLU A 1 84 ? 35.782 3.274 -40.251 1.00 96.69 84 GLU A O 1
ATOM 590 N N . LYS A 1 85 ? 36.418 1.173 -40.720 1.00 97.12 85 LYS A N 1
ATOM 591 C CA . LYS A 1 85 ? 35.233 0.542 -40.117 1.00 97.12 85 LYS A CA 1
ATOM 592 C C . LYS A 1 85 ? 35.122 0.826 -38.625 1.00 97.12 85 LYS A C 1
ATOM 594 O O . LYS A 1 85 ? 34.029 1.148 -38.175 1.00 97.12 85 LYS A O 1
ATOM 599 N N . VAL A 1 86 ? 36.221 0.741 -37.875 1.00 97.50 86 VAL A N 1
ATOM 600 C CA . VAL A 1 86 ? 36.240 1.067 -36.439 1.00 97.50 86 VAL A CA 1
ATOM 601 C C . VAL A 1 86 ? 35.810 2.515 -36.225 1.00 97.50 86 VAL A C 1
ATOM 603 O O . VAL A 1 86 ? 34.872 2.752 -35.474 1.00 97.50 86 VAL A O 1
ATOM 606 N N . ARG A 1 87 ? 36.373 3.469 -36.977 1.00 96.94 87 ARG A N 1
ATOM 607 C CA . ARG A 1 87 ? 35.970 4.883 -36.893 1.00 96.94 87 ARG A CA 1
ATOM 608 C C . ARG A 1 87 ? 34.493 5.105 -37.222 1.00 96.94 87 ARG A C 1
ATOM 610 O O . ARG A 1 87 ? 33.835 5.927 -36.589 1.00 96.94 87 ARG A O 1
ATOM 617 N N . ASN A 1 88 ? 33.964 4.400 -38.221 1.00 96.94 88 ASN A N 1
ATOM 618 C CA . ASN A 1 88 ? 32.552 4.506 -38.591 1.00 96.94 88 ASN A CA 1
ATOM 619 C C . ASN A 1 88 ? 31.634 3.904 -37.519 1.00 96.94 88 ASN A C 1
ATOM 621 O O . ASN A 1 88 ? 30.600 4.492 -37.208 1.00 96.94 88 ASN A O 1
ATOM 625 N N . LEU A 1 89 ? 32.022 2.775 -36.920 1.00 97.38 89 LEU A N 1
ATOM 626 C CA . LEU A 1 89 ? 31.292 2.155 -35.814 1.00 97.38 89 LEU A CA 1
ATOM 627 C C . LEU A 1 89 ? 31.334 3.015 -34.549 1.00 97.38 89 LEU A C 1
ATOM 629 O O . LEU A 1 89 ? 30.307 3.176 -33.903 1.00 97.38 89 LEU A O 1
ATOM 633 N N . GLU A 1 90 ? 32.473 3.623 -34.222 1.00 97.12 90 GLU A N 1
ATOM 634 C CA . GLU A 1 90 ? 32.600 4.557 -33.097 1.00 97.12 90 GLU A CA 1
ATOM 635 C C . GLU A 1 90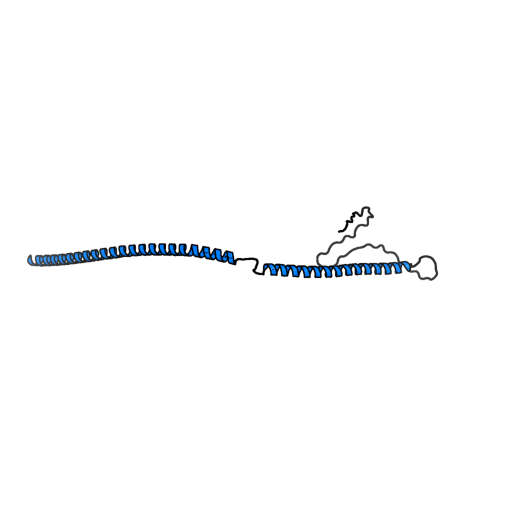 ? 31.674 5.769 -33.265 1.00 97.12 90 GLU A C 1
ATOM 637 O O . GLU A 1 90 ? 30.967 6.140 -32.329 1.00 97.12 90 GLU A O 1
ATOM 642 N N . LYS A 1 91 ? 31.605 6.345 -34.474 1.00 97.50 91 LYS A N 1
ATOM 643 C CA . LYS A 1 91 ? 30.671 7.440 -34.787 1.00 97.50 91 LYS A CA 1
ATOM 644 C C . LYS A 1 91 ? 29.209 7.015 -34.654 1.00 97.50 91 LYS A C 1
ATOM 646 O O . LYS A 1 91 ? 28.427 7.725 -34.027 1.00 97.50 91 LYS A O 1
ATOM 651 N N . ALA A 1 92 ? 28.845 5.867 -35.226 1.00 97.00 92 ALA A N 1
ATOM 652 C CA . ALA A 1 92 ? 27.481 5.349 -35.147 1.00 97.00 92 ALA A CA 1
ATOM 653 C C . ALA A 1 92 ? 27.081 5.023 -33.698 1.00 97.00 92 ALA A C 1
ATOM 655 O O . ALA A 1 92 ? 25.968 5.337 -33.282 1.00 97.00 92 ALA A O 1
ATOM 656 N N . ASN A 1 93 ? 27.999 4.460 -32.908 1.00 96.62 93 ASN A N 1
ATOM 657 C CA . ASN A 1 93 ? 27.779 4.189 -31.489 1.00 96.62 93 ASN A CA 1
ATOM 658 C C . ASN A 1 93 ? 27.574 5.484 -30.698 1.00 96.62 93 ASN A C 1
ATOM 660 O O . ASN A 1 93 ? 26.619 5.568 -29.931 1.00 96.62 93 ASN A O 1
ATOM 664 N N . ALA A 1 94 ? 28.390 6.516 -30.933 1.00 97.00 94 ALA A N 1
ATOM 665 C CA . ALA A 1 94 ? 28.214 7.817 -30.288 1.00 97.00 94 ALA A CA 1
ATOM 666 C C . ALA A 1 94 ? 26.845 8.451 -30.610 1.00 97.00 94 ALA A C 1
ATOM 668 O O . ALA A 1 94 ? 26.193 9.017 -29.732 1.00 97.00 94 ALA A O 1
ATOM 669 N N . GLU A 1 95 ? 26.372 8.324 -31.853 1.00 97.19 95 GLU A N 1
ATOM 670 C CA . GLU A 1 95 ? 25.046 8.804 -32.258 1.00 97.19 95 GLU A CA 1
ATOM 671 C C . GLU A 1 95 ? 23.910 8.012 -31.585 1.00 97.19 95 GLU A C 1
ATOM 673 O O . GLU A 1 95 ? 22.930 8.598 -31.116 1.00 97.19 95 GLU A O 1
ATOM 678 N N . LEU A 1 96 ? 24.039 6.684 -31.508 1.00 96.94 96 LEU A N 1
ATOM 679 C CA . LEU A 1 96 ? 23.066 5.819 -30.837 1.00 96.94 96 LEU A CA 1
ATOM 680 C C . LEU A 1 96 ? 22.998 6.099 -29.333 1.00 96.94 96 LEU A C 1
ATOM 682 O O . LEU A 1 96 ? 21.901 6.205 -28.789 1.00 96.94 96 LEU A O 1
ATOM 686 N N . GLU A 1 97 ? 24.138 6.282 -28.667 1.00 96.25 97 GLU A N 1
ATOM 687 C CA . GLU A 1 97 ? 24.183 6.659 -27.251 1.00 96.25 97 GLU A CA 1
ATOM 688 C C . GLU A 1 97 ? 23.470 7.990 -26.991 1.00 96.25 97 GLU A C 1
ATOM 690 O O . GLU A 1 97 ? 22.718 8.113 -26.021 1.00 96.25 97 GLU A O 1
ATOM 695 N N . LEU A 1 98 ? 23.653 8.976 -27.873 1.00 95.88 98 LEU A N 1
ATOM 696 C CA . LEU A 1 98 ? 22.983 10.271 -27.775 1.00 95.88 98 LEU A CA 1
ATOM 697 C C . LEU A 1 98 ? 21.462 10.111 -27.928 1.00 95.88 98 LEU A C 1
ATOM 699 O O . LEU A 1 98 ? 20.704 10.601 -27.087 1.00 95.88 98 LEU A O 1
ATOM 703 N N . LYS A 1 99 ? 21.010 9.355 -28.936 1.00 95.94 99 LYS A N 1
ATOM 704 C CA . LYS A 1 99 ? 19.585 9.041 -29.150 1.00 95.94 99 LYS A CA 1
ATOM 705 C C . LYS A 1 99 ? 18.961 8.325 -27.952 1.00 95.94 99 LYS A C 1
ATOM 707 O O . LYS A 1 99 ? 17.851 8.670 -27.555 1.00 95.94 99 LYS A O 1
ATOM 712 N N . ILE A 1 100 ? 19.670 7.371 -27.345 1.00 94.38 100 ILE A N 1
ATOM 713 C CA . ILE A 1 100 ? 19.212 6.671 -26.135 1.00 94.38 100 ILE A CA 1
ATOM 714 C C . ILE A 1 100 ? 19.063 7.658 -24.976 1.00 94.38 100 ILE A C 1
ATOM 716 O O . ILE A 1 100 ? 18.028 7.660 -24.314 1.00 94.38 100 ILE A O 1
ATOM 720 N N . ARG A 1 101 ? 20.054 8.528 -24.745 1.00 90.62 101 ARG A N 1
ATOM 721 C CA . ARG A 1 101 ? 19.986 9.535 -23.674 1.00 90.62 101 ARG A CA 1
ATOM 722 C C . ARG A 1 101 ? 18.825 10.502 -23.871 1.00 90.62 101 ARG A C 1
ATOM 724 O O . ARG A 1 101 ? 18.077 10.718 -22.928 1.00 90.62 101 ARG A O 1
ATOM 731 N N . GLN A 1 102 ? 18.631 11.025 -25.080 1.00 90.56 102 GLN A N 1
ATOM 732 C CA . GLN A 1 102 ? 17.505 11.909 -25.400 1.00 90.56 102 GLN A CA 1
ATOM 733 C C . GLN A 1 102 ? 16.156 11.212 -25.240 1.00 90.56 102 GLN A C 1
ATOM 735 O O . GLN A 1 102 ? 15.217 11.802 -24.711 1.00 90.56 102 GLN A O 1
ATOM 740 N N . PHE A 1 103 ? 16.050 9.953 -25.671 1.00 88.56 103 PHE A N 1
ATOM 741 C CA . PHE A 1 103 ? 14.834 9.170 -25.496 1.00 88.56 103 PHE A CA 1
ATOM 742 C C . PHE A 1 103 ? 14.531 8.957 -24.013 1.00 88.56 103 PHE A C 1
ATOM 744 O O . PHE A 1 103 ? 13.408 9.207 -23.578 1.00 88.56 103 PHE A O 1
ATOM 751 N N . LEU A 1 104 ? 15.532 8.573 -23.220 1.00 85.31 104 LEU A N 1
ATOM 752 C CA . LEU A 1 104 ? 15.385 8.449 -21.775 1.00 85.31 104 LEU A CA 1
ATOM 753 C C . LEU A 1 104 ? 15.005 9.788 -21.146 1.00 85.31 104 LEU A C 1
ATOM 755 O O . LEU A 1 104 ? 14.047 9.819 -20.394 1.00 85.31 104 LEU A O 1
ATOM 759 N N . GLU A 1 105 ? 15.651 10.893 -21.511 1.00 81.62 105 GLU A N 1
ATOM 760 C CA . GLU A 1 105 ? 15.314 12.230 -21.011 1.00 81.62 105 GLU A CA 1
ATOM 761 C C . GLU A 1 105 ? 13.878 12.646 -21.371 1.00 81.62 105 GLU A C 1
ATOM 763 O O . GLU A 1 105 ? 13.146 13.179 -20.543 1.00 81.62 105 GLU A O 1
ATOM 768 N N . SER A 1 106 ? 13.430 12.354 -22.593 1.00 78.44 106 SER A N 1
ATOM 769 C CA . SER A 1 106 ? 12.049 12.610 -23.020 1.00 78.44 106 SER A CA 1
ATOM 770 C C . SER A 1 106 ? 11.021 11.762 -22.263 1.00 78.44 106 SER A C 1
ATOM 772 O O . SER A 1 106 ? 9.868 12.162 -22.140 1.00 78.44 106 SER A O 1
ATOM 774 N N . LYS A 1 107 ? 11.436 10.603 -21.737 1.00 74.19 107 LYS A N 1
ATOM 775 C CA . LYS A 1 107 ? 10.611 9.693 -20.932 1.00 74.19 107 LYS A CA 1
ATOM 776 C C . LYS A 1 107 ? 10.735 9.934 -19.426 1.00 74.19 107 LYS A C 1
ATOM 778 O O . LYS A 1 107 ? 9.832 9.548 -18.692 1.00 74.19 107 LYS A O 1
ATOM 783 N N . THR A 1 108 ? 11.827 10.540 -18.962 1.00 63.81 108 THR A N 1
ATOM 784 C CA . THR A 1 108 ? 12.047 10.918 -17.558 1.00 63.81 108 THR A CA 1
ATOM 785 C C . THR A 1 108 ? 11.586 12.341 -17.259 1.00 63.81 108 THR A C 1
ATOM 787 O O . THR A 1 108 ? 11.397 12.676 -16.090 1.00 63.81 108 THR A O 1
ATOM 790 N N . LYS A 1 109 ? 11.335 13.171 -18.281 1.00 60.59 109 LYS A N 1
ATOM 791 C CA . LYS A 1 109 ? 10.519 14.379 -18.126 1.00 60.59 109 LYS A CA 1
ATOM 792 C C . LYS A 1 109 ? 9.111 13.965 -17.671 1.00 60.59 109 LYS A C 1
ATOM 794 O O . LYS A 1 109 ? 8.485 13.125 -18.318 1.00 60.59 109 LYS A O 1
ATOM 799 N N . PRO A 1 110 ? 8.586 14.544 -16.580 1.00 56.84 110 PRO A N 1
ATOM 800 C CA . PRO A 1 110 ? 7.326 14.135 -15.959 1.00 56.84 110 PRO A CA 1
ATOM 801 C C . PRO A 1 110 ? 6.074 14.521 -16.770 1.00 56.84 110 PRO A C 1
ATOM 803 O O . PRO A 1 110 ? 4.975 14.473 -16.234 1.00 56.84 110 PRO A O 1
ATOM 806 N N . GLU A 1 111 ? 6.200 14.889 -18.047 1.00 56.06 111 GLU A N 1
ATOM 807 C CA . GLU A 1 111 ? 5.062 15.239 -18.915 1.00 56.06 111 GLU A CA 1
ATOM 808 C C . GLU A 1 111 ? 4.294 14.015 -19.442 1.00 56.06 111 GLU A C 1
ATOM 810 O O . GLU A 1 111 ? 3.245 14.155 -20.057 1.00 56.06 111 GLU A O 1
ATOM 815 N N . GLY A 1 112 ? 4.789 12.793 -19.218 1.00 56.38 112 GLY A N 1
ATOM 816 C CA . GLY A 1 112 ? 4.138 11.577 -19.723 1.00 56.38 112 GLY A CA 1
ATOM 817 C C . GLY A 1 112 ? 3.030 11.013 -18.836 1.00 56.38 112 GLY A C 1
ATOM 818 O O . GLY A 1 112 ? 2.288 10.129 -19.270 1.00 56.38 112 GLY A O 1
ATOM 819 N N . HIS A 1 113 ? 2.919 11.474 -17.592 1.00 58.97 113 HIS A N 1
ATOM 820 C CA . HIS A 1 113 ? 1.906 10.992 -16.668 1.00 58.97 113 HIS A CA 1
ATOM 821 C C . HIS A 1 113 ? 1.244 12.183 -15.992 1.00 58.97 113 HIS A C 1
ATOM 823 O O . HIS A 1 113 ? 1.655 12.604 -14.910 1.00 58.97 113 HIS A O 1
ATOM 829 N N . ASP A 1 114 ? 0.164 12.672 -16.601 1.00 61.53 114 ASP A N 1
ATOM 830 C CA . ASP A 1 114 ? -0.835 13.538 -15.974 1.00 61.53 114 ASP A CA 1
ATOM 831 C C . ASP A 1 114 ? -1.561 12.791 -14.833 1.00 61.53 114 ASP A C 1
ATOM 833 O O . ASP A 1 114 ? -2.782 12.656 -14.781 1.00 61.53 114 ASP A O 1
ATOM 837 N N . CYS A 1 115 ? -0.804 12.290 -13.856 1.00 66.19 115 CYS A N 1
ATOM 838 C CA . CYS A 1 115 ? -1.305 11.678 -12.633 1.00 66.19 115 CYS A CA 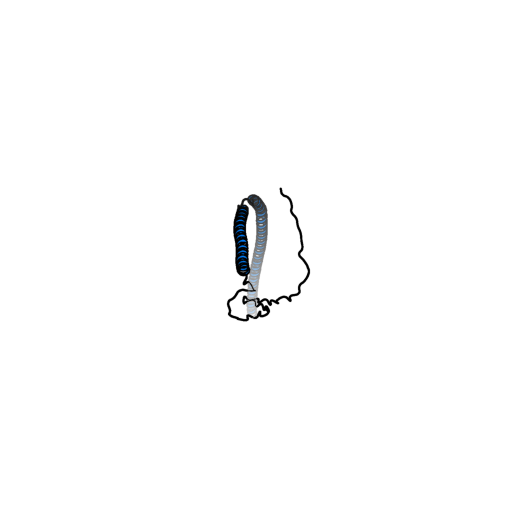1
ATOM 839 C C . CYS A 1 115 ? -2.046 12.694 -11.759 1.00 66.19 115 CYS A C 1
ATOM 841 O O . CYS A 1 115 ? -2.647 12.297 -10.770 1.00 66.19 115 CYS A O 1
ATOM 843 N N . SER A 1 116 ? -2.006 13.988 -12.093 1.00 77.88 116 SER A N 1
ATOM 844 C CA . SER A 1 116 ? -2.770 15.036 -11.412 1.00 77.88 116 SER A CA 1
ATOM 845 C C . SER A 1 116 ? -4.280 14.774 -11.494 1.00 77.88 116 SER A C 1
ATOM 847 O O . SER A 1 116 ? -4.960 14.773 -10.468 1.00 77.88 116 SER A O 1
ATOM 849 N N . ALA A 1 117 ? -4.791 14.431 -12.683 1.00 78.94 117 ALA A N 1
ATOM 850 C CA . ALA A 1 117 ? -6.209 14.129 -12.881 1.00 78.94 117 ALA A CA 1
ATOM 851 C C . ALA A 1 117 ? -6.635 12.864 -12.116 1.00 78.94 117 ALA A C 1
ATOM 853 O O . ALA A 1 117 ? -7.629 12.874 -11.393 1.00 78.94 117 ALA A O 1
ATOM 854 N N . TYR A 1 118 ? -5.839 11.792 -12.198 1.00 79.25 118 TYR A N 1
ATOM 855 C CA . TYR A 1 118 ? -6.109 10.552 -11.465 1.00 79.25 118 TYR A CA 1
ATOM 856 C C . TYR A 1 118 ? -6.021 10.736 -9.947 1.00 79.25 118 TYR A C 1
ATOM 858 O O . TYR A 1 118 ? -6.852 10.198 -9.222 1.00 79.25 118 TYR A O 1
ATOM 866 N N . LYS A 1 119 ? -5.067 11.533 -9.451 1.00 84.94 119 LYS A N 1
ATOM 867 C CA . LYS A 1 119 ? -4.958 11.861 -8.023 1.00 84.94 119 LYS A CA 1
ATOM 868 C C . LYS A 1 119 ? -6.198 12.593 -7.513 1.00 84.94 119 LYS A C 1
ATOM 870 O O . LYS A 1 119 ? -6.688 12.228 -6.452 1.00 84.94 119 LYS A O 1
ATOM 875 N N . ALA A 1 120 ? -6.725 13.557 -8.273 1.00 85.75 120 ALA A N 1
ATOM 876 C CA . ALA A 1 120 ? -7.939 14.288 -7.906 1.00 85.75 120 ALA A CA 1
ATOM 877 C C . ALA A 1 120 ? -9.184 13.380 -7.855 1.00 85.75 120 ALA A C 1
ATOM 879 O O . ALA A 1 120 ? -10.008 13.493 -6.948 1.00 85.75 120 ALA A O 1
ATOM 880 N N . VAL A 1 121 ? -9.307 12.437 -8.797 1.00 88.12 121 VAL A N 1
ATOM 881 C CA . VAL A 1 121 ? -10.392 11.439 -8.786 1.00 88.12 121 VAL A CA 1
ATOM 882 C C . VAL A 1 121 ? -10.254 10.489 -7.592 1.00 88.12 121 VAL A C 1
ATOM 884 O O . VAL A 1 121 ? -11.235 10.225 -6.902 1.00 88.12 121 VAL A O 1
ATOM 887 N N . ILE A 1 122 ? -9.039 10.009 -7.307 1.00 88.75 122 ILE A N 1
ATOM 888 C CA . ILE A 1 122 ? -8.769 9.121 -6.168 1.00 88.75 122 ILE A CA 1
ATOM 889 C C . ILE A 1 122 ? -9.083 9.820 -4.841 1.00 88.75 122 ILE A C 1
ATOM 891 O O . ILE A 1 122 ? -9.731 9.212 -3.992 1.00 88.75 122 ILE A O 1
ATOM 895 N N . SER A 1 123 ? -8.686 11.085 -4.661 1.00 87.12 123 SER A N 1
ATOM 896 C CA . SER A 1 123 ? -9.012 11.834 -3.442 1.00 87.12 123 SER A CA 1
ATOM 897 C C . SER A 1 123 ? -10.518 12.043 -3.288 1.00 87.12 123 SER A C 1
ATOM 899 O O . SER A 1 123 ? -11.044 11.845 -2.198 1.00 87.12 123 SER A O 1
ATOM 901 N N . GLY A 1 124 ? -11.231 12.353 -4.378 1.00 88.94 124 GLY A N 1
ATOM 902 C CA . GLY A 1 124 ? -12.690 12.488 -4.348 1.00 88.94 124 GLY A CA 1
ATOM 903 C C . GLY A 1 124 ? -13.397 11.193 -3.935 1.00 88.94 124 GLY A C 1
ATOM 904 O O . GLY A 1 124 ? -14.300 11.215 -3.101 1.00 88.94 124 GLY A O 1
ATOM 905 N N . LEU A 1 125 ? -12.945 10.046 -4.452 1.00 88.25 125 LEU A N 1
ATOM 906 C CA . LEU A 1 125 ? -13.474 8.735 -4.060 1.00 88.25 125 LEU A CA 1
ATOM 907 C C . LEU A 1 125 ? -13.139 8.383 -2.602 1.00 88.25 125 LEU A C 1
ATOM 909 O O . LEU A 1 125 ? -13.985 7.849 -1.886 1.00 88.25 125 LEU A O 1
ATOM 913 N N . GLN A 1 126 ? -11.930 8.702 -2.134 1.00 83.75 126 GLN A N 1
ATOM 914 C CA . GLN A 1 126 ? -11.535 8.498 -0.736 1.00 83.75 126 GLN A CA 1
ATOM 915 C C . GLN A 1 126 ? -12.378 9.343 0.227 1.00 83.75 126 GLN A C 1
ATOM 917 O O . GLN A 1 126 ? -12.809 8.836 1.263 1.00 83.75 126 GLN A O 1
ATOM 922 N N . ASP A 1 127 ? -12.664 10.596 -0.128 1.00 82.38 127 ASP A N 1
ATOM 923 C CA . ASP A 1 127 ? -13.523 11.486 0.655 1.00 82.38 127 ASP A CA 1
ATOM 924 C C . ASP A 1 127 ? -14.987 11.028 0.678 1.00 82.38 127 ASP A C 1
ATOM 926 O O . ASP A 1 127 ? -15.678 11.282 1.660 1.00 82.38 127 ASP A O 1
ATOM 930 N N . GLN A 1 128 ? -15.461 10.322 -0.352 1.00 82.88 128 GLN A N 1
ATOM 931 C CA . GLN A 1 128 ? -16.807 9.746 -0.372 1.00 82.88 128 GLN A CA 1
ATOM 932 C C . GLN A 1 128 ? -16.924 8.491 0.512 1.00 82.88 128 GLN A C 1
ATOM 934 O O . GLN A 1 128 ? -17.954 8.277 1.150 1.00 82.88 128 GLN A O 1
ATOM 939 N N . VAL A 1 129 ? -15.876 7.662 0.575 1.00 81.56 129 VAL A N 1
ATOM 940 C CA . VAL A 1 129 ? -15.884 6.395 1.332 1.00 81.56 129 VAL A CA 1
ATOM 941 C C . VAL A 1 129 ? -15.579 6.605 2.819 1.00 81.56 129 VAL A C 1
ATOM 943 O O . VAL A 1 129 ? -16.198 5.963 3.668 1.00 81.56 129 VAL A O 1
ATOM 946 N N . ARG A 1 130 ? -14.671 7.532 3.157 1.00 75.81 130 ARG A N 1
ATOM 947 C CA . ARG A 1 130 ? -14.269 7.839 4.542 1.00 75.81 130 ARG A CA 1
ATOM 948 C C . ARG A 1 130 ? -15.444 8.116 5.502 1.00 75.81 130 ARG A C 1
ATOM 950 O O . ARG A 1 130 ? -15.505 7.456 6.537 1.00 75.81 130 ARG A O 1
ATOM 957 N N . PRO A 1 131 ? -16.407 9.009 5.196 1.00 71.12 131 PRO A N 1
ATOM 958 C CA . PRO A 1 131 ? -17.497 9.316 6.121 1.00 71.12 131 PRO A CA 1
ATOM 959 C C . PRO A 1 131 ? -18.443 8.130 6.334 1.00 71.12 131 PRO A C 1
ATOM 961 O O . PRO A 1 131 ? -18.987 7.980 7.426 1.00 71.12 131 PRO A O 1
ATOM 964 N N . GLY A 1 132 ? -18.631 7.268 5.327 1.00 73.19 132 GLY A N 1
ATOM 965 C CA . GLY A 1 132 ? -19.445 6.057 5.454 1.00 73.19 132 GLY A CA 1
ATOM 966 C C . GLY A 1 132 ? -18.832 5.056 6.431 1.00 73.19 132 GLY A C 1
ATOM 967 O O . GLY A 1 132 ? -19.518 4.559 7.318 1.00 73.19 132 GLY A O 1
ATOM 968 N N . SER A 1 133 ? -17.524 4.821 6.332 1.00 70.81 133 SER A N 1
ATOM 969 C CA . SER A 1 133 ? -16.811 3.930 7.252 1.00 70.81 133 SER A CA 1
ATOM 970 C C . SER A 1 133 ? -16.794 4.474 8.682 1.00 70.81 133 SER A C 1
ATOM 972 O O . SER A 1 133 ? -17.128 3.750 9.617 1.00 70.81 133 SER A O 1
ATOM 974 N N . ASP A 1 134 ? -16.478 5.759 8.860 1.00 78.19 134 ASP A N 1
ATOM 975 C CA . ASP A 1 134 ? -16.379 6.368 10.191 1.00 78.19 134 ASP A CA 1
ATOM 976 C C . ASP A 1 134 ? -17.741 6.448 10.895 1.00 78.19 134 ASP A C 1
ATOM 978 O O . ASP A 1 134 ? -17.837 6.211 12.099 1.00 78.19 134 ASP A O 1
ATOM 982 N N . SER A 1 135 ? -18.814 6.755 10.157 1.00 77.50 135 SER A N 1
ATOM 983 C CA . SER A 1 135 ? -20.170 6.812 10.719 1.00 77.50 135 SER A CA 1
ATOM 984 C C . SER A 1 135 ? -20.703 5.434 11.106 1.00 77.50 135 SER A C 1
ATOM 986 O O . SER A 1 135 ? -21.270 5.302 12.188 1.00 77.50 135 SER A O 1
ATOM 988 N N . VAL A 1 136 ? -20.476 4.401 10.288 1.00 78.69 136 VAL A N 1
ATOM 989 C CA . VAL A 1 136 ? -20.885 3.021 10.600 1.00 78.69 136 VAL A CA 1
ATOM 990 C C . VAL A 1 136 ? -20.118 2.475 11.804 1.00 78.69 136 VAL A C 1
ATOM 992 O O . VAL A 1 136 ? -20.723 1.880 12.695 1.00 78.69 136 VAL A O 1
ATOM 995 N N . LEU A 1 137 ? -18.804 2.709 11.879 1.00 82.31 137 LEU A N 1
ATOM 996 C CA . LEU A 1 137 ? -18.000 2.294 13.031 1.00 82.31 137 LEU A CA 1
ATOM 997 C C . LEU A 1 137 ? -18.437 3.011 14.311 1.00 82.31 137 LEU A C 1
ATOM 999 O O . LEU A 1 137 ? -18.648 2.354 15.328 1.00 82.31 137 LEU A O 1
ATOM 1003 N N . ARG A 1 138 ? -18.646 4.333 14.253 1.00 83.81 138 ARG A N 1
ATOM 1004 C CA . ARG A 1 138 ? -19.151 5.110 15.396 1.00 83.81 138 ARG A CA 1
ATOM 1005 C C . ARG A 1 138 ? -20.545 4.672 15.831 1.00 83.81 138 ARG A C 1
ATOM 1007 O O . ARG A 1 138 ? -20.805 4.598 17.026 1.00 83.81 138 ARG A O 1
ATOM 1014 N N . PHE A 1 139 ? -21.433 4.376 14.885 1.00 86.56 139 PHE A N 1
ATOM 1015 C CA . PHE A 1 139 ? -22.775 3.884 15.183 1.00 86.56 139 PHE A CA 1
ATOM 1016 C C . PHE A 1 139 ? -22.732 2.521 15.883 1.00 86.56 139 PHE A C 1
ATOM 1018 O O . PHE A 1 139 ? -23.367 2.346 16.920 1.00 86.56 139 PHE A O 1
ATOM 1025 N N . ASN A 1 140 ? -21.930 1.583 15.371 1.00 86.44 140 ASN A N 1
ATOM 1026 C CA . ASN A 1 140 ? -21.758 0.270 15.989 1.00 86.44 140 ASN A CA 1
ATOM 1027 C C . ASN A 1 140 ? -21.113 0.369 17.381 1.00 86.44 140 ASN A C 1
ATOM 1029 O O . ASN A 1 140 ? -21.544 -0.325 18.298 1.00 86.44 140 ASN A O 1
ATOM 1033 N N . GLU A 1 141 ? -20.116 1.241 17.567 1.00 87.62 141 GLU A N 1
ATOM 1034 C CA . GLU A 1 141 ? -19.506 1.475 18.883 1.00 87.62 141 GLU A CA 1
ATOM 1035 C C . GLU A 1 141 ? -20.533 2.013 19.890 1.00 87.62 141 GLU A C 1
ATOM 1037 O O . GLU A 1 141 ? -20.615 1.512 21.010 1.00 87.62 141 GLU A O 1
ATOM 1042 N N . LEU A 1 142 ? -21.347 2.996 19.492 1.00 91.06 142 LEU A N 1
ATOM 1043 C CA . LEU A 1 142 ? -22.398 3.555 20.346 1.00 91.06 142 LEU A CA 1
ATOM 1044 C C . LEU A 1 142 ? -23.467 2.519 20.702 1.00 91.06 142 LEU A C 1
ATOM 1046 O O . LEU A 1 142 ? -23.857 2.437 21.863 1.00 91.06 142 LEU A O 1
ATOM 1050 N N . ALA A 1 143 ? -23.904 1.707 19.738 1.00 92.62 143 ALA A N 1
ATOM 1051 C CA . ALA A 1 143 ? -24.881 0.650 19.983 1.00 92.62 143 ALA A CA 1
ATOM 1052 C C . ALA A 1 143 ? -24.350 -0.396 20.978 1.00 92.62 143 ALA A C 1
ATOM 1054 O O . ALA A 1 143 ? -25.063 -0.792 21.898 1.00 92.62 143 ALA A O 1
ATOM 1055 N N . MET A 1 144 ? -23.080 -0.798 20.845 1.00 93.56 144 MET A N 1
ATOM 1056 C CA . MET A 1 144 ? -22.443 -1.703 21.806 1.00 93.56 144 MET A CA 1
ATOM 1057 C C . MET A 1 144 ? -22.317 -1.068 23.195 1.00 93.56 144 MET A C 1
ATOM 1059 O O . MET A 1 144 ? -22.601 -1.736 24.184 1.00 93.56 144 MET A O 1
ATOM 1063 N N . ARG A 1 145 ? -21.940 0.216 23.288 1.00 94.25 145 ARG A N 1
ATOM 1064 C CA . ARG A 1 145 ? -21.864 0.938 24.572 1.00 94.25 145 ARG A CA 1
ATOM 1065 C C . ARG A 1 145 ? -23.213 0.993 25.279 1.00 94.25 145 ARG A C 1
ATOM 1067 O O . ARG A 1 145 ? -23.272 0.668 26.454 1.00 94.25 145 ARG A O 1
ATOM 1074 N N . GLN A 1 146 ? -24.279 1.342 24.562 1.00 94.12 146 GLN A N 1
ATOM 1075 C CA . GLN A 1 146 ? -25.629 1.389 25.128 1.00 94.12 146 GLN A CA 1
ATOM 1076 C C . GLN A 1 146 ? -26.112 0.010 25.589 1.00 94.12 146 GLN A C 1
ATOM 1078 O O . GLN A 1 146 ? -26.747 -0.088 26.633 1.00 94.12 146 GLN A O 1
ATOM 1083 N N . GLY A 1 147 ? -25.786 -1.054 24.844 1.00 95.31 147 GLY A N 1
ATOM 1084 C CA . GLY A 1 147 ? -26.076 -2.425 25.268 1.00 95.31 147 GLY A CA 1
ATOM 1085 C C . GLY A 1 147 ? -25.363 -2.789 26.572 1.00 95.31 147 GLY A C 1
ATOM 1086 O O . GLY A 1 147 ? -26.000 -3.241 27.514 1.00 95.31 147 GLY A O 1
ATOM 1087 N N . VAL A 1 148 ? -24.059 -2.505 26.659 1.00 96.94 148 VAL A N 1
ATOM 1088 C CA . VAL A 1 148 ? -23.274 -2.752 27.879 1.00 96.94 148 VAL A CA 1
ATOM 1089 C C . VAL A 1 148 ? -23.780 -1.915 29.057 1.00 96.94 148 VAL A C 1
ATOM 1091 O O . VAL A 1 148 ? -23.847 -2.417 30.172 1.00 96.94 148 VAL A O 1
ATOM 1094 N N . GLU A 1 149 ? -24.149 -0.653 28.834 1.00 95.69 149 GLU A N 1
ATOM 1095 C CA . GLU A 1 149 ? -24.720 0.206 29.879 1.00 95.69 149 GLU A CA 1
ATOM 1096 C C . GLU A 1 149 ? -26.057 -0.334 30.402 1.00 95.69 149 GLU A C 1
ATOM 1098 O O . GLU A 1 149 ? -26.272 -0.331 31.611 1.00 95.69 149 GLU A O 1
ATOM 1103 N N . ALA A 1 150 ? -26.927 -0.847 29.525 1.00 96.81 150 ALA A N 1
ATOM 1104 C CA . ALA A 1 150 ? -28.172 -1.490 29.940 1.00 96.81 150 ALA A CA 1
ATOM 1105 C C . ALA A 1 150 ? -27.911 -2.750 30.786 1.00 96.81 150 ALA A C 1
ATOM 1107 O O . ALA A 1 150 ? -28.497 -2.892 31.858 1.00 96.81 150 ALA A O 1
ATOM 1108 N N . ASP A 1 151 ? -26.978 -3.608 30.360 1.00 97.88 151 ASP A N 1
ATOM 1109 C CA . ASP A 1 151 ? -26.603 -4.815 31.108 1.00 97.88 151 ASP A CA 1
ATOM 1110 C C . ASP A 1 151 ? -26.020 -4.476 32.493 1.00 97.88 151 ASP A C 1
ATOM 1112 O O . ASP A 1 151 ? -26.289 -5.172 33.474 1.00 97.88 151 ASP A O 1
ATOM 1116 N N . ILE A 1 152 ? -25.229 -3.400 32.598 1.00 97.88 152 ILE A N 1
ATOM 1117 C CA . ILE A 1 152 ? -24.694 -2.919 33.881 1.00 97.88 152 ILE A CA 1
ATOM 1118 C C . ILE A 1 152 ? -25.835 -2.503 34.812 1.00 97.88 152 ILE A C 1
ATOM 1120 O O . ILE A 1 152 ? -25.843 -2.929 35.964 1.00 97.88 152 ILE A O 1
ATOM 1124 N N . ILE A 1 153 ? -26.802 -1.723 34.318 1.00 97.31 153 ILE A N 1
ATOM 1125 C CA . ILE A 1 153 ? -27.949 -1.266 35.117 1.00 97.31 153 ILE A CA 1
ATOM 1126 C C . ILE A 1 153 ? -28.765 -2.461 35.626 1.00 97.31 153 ILE A C 1
ATOM 1128 O O . ILE A 1 153 ? -29.106 -2.520 36.809 1.00 97.31 153 ILE A O 1
ATOM 1132 N N . ASP A 1 154 ? -29.032 -3.444 34.765 1.00 97.81 154 ASP A N 1
ATOM 1133 C CA . ASP A 1 154 ? -29.774 -4.649 35.143 1.00 97.81 154 ASP A CA 1
ATOM 1134 C C . ASP A 1 154 ? -29.039 -5.456 36.224 1.00 97.81 154 ASP A C 1
ATOM 1136 O O . ASP A 1 154 ? -29.650 -5.927 37.190 1.00 97.81 154 ASP A O 1
ATOM 1140 N N . LEU A 1 155 ? -27.716 -5.596 36.100 1.00 98.19 155 LEU A N 1
ATOM 1141 C CA . LEU A 1 155 ? -26.891 -6.273 37.101 1.00 98.19 155 LEU A CA 1
ATOM 1142 C C . LEU A 1 155 ? -26.838 -5.502 38.424 1.00 98.19 155 LEU A C 1
ATOM 1144 O O . LEU A 1 155 ? -26.911 -6.117 39.489 1.00 98.19 155 LEU A O 1
ATOM 1148 N N . GLU A 1 156 ? -26.729 -4.175 38.384 1.00 97.38 156 GLU A N 1
ATOM 1149 C CA . GLU A 1 156 ? -26.742 -3.325 39.577 1.00 97.38 156 GLU A CA 1
ATOM 1150 C C . GLU A 1 156 ? -28.064 -3.461 40.337 1.00 97.38 156 GLU A C 1
ATOM 1152 O O . GLU A 1 156 ? -28.051 -3.710 41.546 1.00 97.38 156 GLU A O 1
ATOM 1157 N N . MET A 1 157 ? -29.196 -3.429 39.629 1.00 97.44 157 MET A N 1
ATOM 1158 C CA . MET A 1 157 ? -30.512 -3.661 40.225 1.00 97.44 157 MET A CA 1
ATOM 1159 C C . MET A 1 157 ? -30.635 -5.056 40.856 1.00 97.44 157 MET A C 1
ATOM 1161 O O . MET A 1 157 ? -31.156 -5.186 41.965 1.00 97.44 157 MET A O 1
ATOM 1165 N N . GLN A 1 158 ? -30.140 -6.110 40.194 1.00 98.25 158 GLN A N 1
ATOM 1166 C CA . GLN A 1 158 ? -30.143 -7.465 40.764 1.00 98.25 158 GLN A CA 1
ATOM 1167 C C . GLN A 1 158 ? -29.293 -7.556 42.036 1.00 98.25 158 GLN A C 1
ATOM 1169 O O . GLN A 1 158 ? -29.690 -8.202 43.008 1.00 98.25 158 GLN A O 1
ATOM 1174 N N . ILE A 1 159 ? -28.132 -6.896 42.053 1.00 98.19 159 ILE A N 1
ATOM 1175 C CA . ILE A 1 159 ? -27.263 -6.839 43.232 1.00 98.19 159 ILE A CA 1
ATOM 1176 C C . ILE A 1 159 ? -27.969 -6.121 44.384 1.00 98.19 159 ILE A C 1
ATOM 1178 O O . ILE A 1 159 ? -27.880 -6.580 45.524 1.00 98.19 159 ILE A O 1
ATOM 1182 N N . GLU A 1 160 ? -28.661 -5.014 44.120 1.00 97.62 160 GLU A N 1
ATOM 1183 C CA . GLU A 1 160 ? -29.417 -4.282 45.140 1.00 97.62 160 GLU A CA 1
ATOM 1184 C C . GLU A 1 160 ? -30.578 -5.106 45.701 1.00 97.62 160 GLU A C 1
ATOM 1186 O O . GLU A 1 160 ? -30.680 -5.246 46.921 1.00 97.62 160 GLU A O 1
ATOM 1191 N N . ALA A 1 161 ? -31.368 -5.751 44.840 1.00 98.06 161 ALA A N 1
ATOM 1192 C CA . ALA A 1 161 ? -32.451 -6.633 45.269 1.00 98.06 161 ALA A CA 1
ATOM 1193 C C . ALA A 1 161 ? -31.939 -7.774 46.169 1.00 98.06 161 ALA A C 1
ATOM 1195 O O . ALA A 1 161 ? -32.454 -7.998 47.266 1.00 98.06 161 ALA A O 1
ATOM 1196 N N . LEU A 1 162 ? -30.855 -8.446 45.765 1.00 98.31 162 LEU A N 1
ATOM 1197 C CA . LEU A 1 162 ? -30.246 -9.513 46.565 1.00 98.31 162 LEU A CA 1
ATOM 1198 C C . LEU A 1 162 ? -29.664 -8.999 47.889 1.00 98.31 162 LEU A C 1
ATOM 1200 O O . LEU A 1 162 ? -29.693 -9.706 48.900 1.00 98.31 162 LEU A O 1
ATOM 1204 N N . ARG A 1 163 ? -29.130 -7.771 47.919 1.00 97.94 163 ARG A N 1
ATOM 1205 C CA . ARG A 1 163 ? -28.660 -7.141 49.163 1.00 97.94 163 ARG A CA 1
ATOM 1206 C C . ARG A 1 163 ? -29.814 -6.909 50.132 1.00 97.94 163 ARG A C 1
ATOM 1208 O O . ARG A 1 163 ? -29.652 -7.196 51.319 1.00 97.94 163 ARG A O 1
ATOM 1215 N N . GLU A 1 164 ? -30.956 -6.428 49.649 1.00 97.88 164 GLU A N 1
ATOM 1216 C CA . GLU A 1 164 ? -32.153 -6.242 50.473 1.00 97.88 164 GLU A CA 1
ATOM 1217 C C . GLU A 1 164 ? -32.677 -7.570 51.028 1.00 97.88 164 GLU A C 1
ATOM 1219 O O . GLU A 1 164 ? -32.928 -7.669 52.232 1.00 97.88 164 GLU A O 1
ATOM 1224 N N . GLU A 1 165 ? -32.758 -8.618 50.204 1.00 98.00 165 GLU A N 1
ATOM 1225 C CA . GLU A 1 165 ? -33.148 -9.960 50.655 1.00 98.00 165 GLU A CA 1
ATOM 1226 C C . GLU A 1 165 ? -32.209 -10.497 51.746 1.00 98.00 165 GLU A C 1
ATOM 1228 O O . GLU A 1 165 ? -32.662 -11.012 52.770 1.00 98.00 165 GLU A O 1
ATOM 1233 N N . LEU A 1 166 ? -30.893 -10.326 51.585 1.00 97.81 166 LEU A N 1
ATOM 1234 C CA . LEU A 1 166 ? -29.901 -10.752 52.577 1.00 97.81 166 LEU A CA 1
ATOM 1235 C C . LEU A 1 166 ? -30.102 -10.017 53.913 1.00 97.81 166 LEU A C 1
ATOM 1237 O O . LEU A 1 166 ? -30.051 -10.631 54.983 1.00 97.81 166 LEU A O 1
ATOM 1241 N N . ILE A 1 167 ? -30.355 -8.706 53.865 1.00 98.12 167 ILE A N 1
ATOM 1242 C CA . ILE A 1 167 ? -30.657 -7.903 55.056 1.00 98.12 167 ILE A CA 1
ATOM 1243 C C . ILE A 1 167 ? -31.920 -8.430 55.748 1.00 98.12 167 ILE A C 1
ATOM 1245 O O . ILE A 1 167 ? -31.915 -8.619 56.967 1.00 98.12 167 ILE A O 1
ATOM 1249 N N . GLN A 1 168 ? -32.976 -8.725 54.987 1.00 97.44 168 GLN A N 1
ATOM 1250 C CA . GLN A 1 168 ? -34.218 -9.276 55.531 1.00 97.44 168 GLN A CA 1
ATOM 1251 C C . GLN A 1 168 ? -34.001 -10.652 56.176 1.00 97.44 168 GLN A C 1
ATOM 1253 O O . GLN A 1 168 ? -34.436 -10.872 57.308 1.00 97.44 168 GLN A O 1
ATOM 1258 N N . LEU A 1 169 ? -33.282 -11.566 55.515 1.00 97.38 169 LEU A N 1
ATOM 1259 C CA . LEU A 1 169 ? -32.970 -12.882 56.078 1.00 97.38 169 LEU A CA 1
ATOM 1260 C C . LEU A 1 169 ? -32.139 -12.786 57.363 1.00 97.38 169 LEU A C 1
ATOM 1262 O O . LEU A 1 169 ? -32.414 -13.520 58.313 1.00 97.38 169 LEU A O 1
ATOM 1266 N N . LYS A 1 170 ? -31.153 -11.882 57.423 1.00 97.75 170 LYS A N 1
ATOM 1267 C CA . LYS A 1 170 ? -30.355 -11.650 58.639 1.00 97.75 170 LYS A CA 1
ATOM 1268 C C . LYS A 1 170 ? -31.214 -11.176 59.799 1.00 97.75 170 LYS A C 1
ATOM 1270 O O . LYS A 1 170 ? -31.137 -11.757 60.877 1.00 97.75 170 LYS A O 1
ATOM 1275 N N . LYS A 1 171 ? -32.072 -10.182 59.564 1.00 97.62 171 LYS A N 1
ATOM 1276 C CA . LYS A 1 171 ? -32.992 -9.673 60.585 1.00 97.62 171 LYS A CA 1
ATOM 1277 C C . LYS A 1 171 ? -33.927 -10.773 61.092 1.00 97.62 171 LYS A C 1
ATOM 1279 O O . LYS A 1 171 ? -34.074 -10.952 62.297 1.00 97.62 171 LYS A O 1
ATOM 1284 N N . ASN A 1 172 ? -34.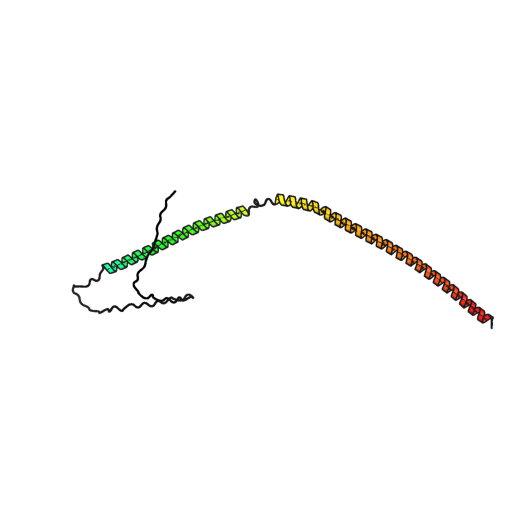500 -11.561 60.183 1.00 97.12 172 ASN A N 1
ATOM 1285 C CA . ASN A 1 172 ? -35.361 -12.686 60.548 1.00 97.12 172 ASN A CA 1
ATOM 1286 C C . ASN A 1 172 ? -34.605 -13.731 61.383 1.00 97.12 172 ASN A C 1
ATOM 1288 O O . ASN A 1 172 ? -35.142 -14.255 62.358 1.00 97.12 172 ASN A O 1
ATOM 1292 N N . HIS A 1 173 ? -33.354 -14.029 61.023 1.00 97.25 173 HIS A N 1
ATOM 1293 C CA . HIS A 1 173 ? -32.509 -14.945 61.783 1.00 97.25 173 HIS A CA 1
ATOM 1294 C C . HIS A 1 173 ? -32.205 -14.418 63.194 1.00 97.25 173 HIS A C 1
ATOM 1296 O O . HIS A 1 173 ? -32.334 -15.169 64.161 1.00 97.25 173 HIS A O 1
ATOM 1302 N N . GLU A 1 174 ? -31.865 -13.133 63.329 1.00 96.31 174 GLU A N 1
ATOM 1303 C CA . GLU A 1 174 ? -31.646 -12.476 64.625 1.00 96.31 174 GLU A CA 1
ATOM 1304 C C . GLU A 1 174 ? -32.901 -12.534 65.507 1.00 96.31 174 GLU A C 1
ATOM 1306 O O . GLU A 1 174 ? -32.822 -12.932 66.671 1.00 96.31 174 GLU A O 1
ATOM 1311 N N . GLU A 1 175 ? -34.079 -12.230 64.953 1.00 95.81 175 GLU A N 1
ATOM 1312 C CA . GLU A 1 175 ? -35.352 -12.317 65.678 1.00 95.81 175 GLU A CA 1
ATOM 1313 C C . GLU A 1 175 ? -35.655 -13.741 66.170 1.00 95.81 175 GLU A C 1
ATOM 1315 O O . GLU A 1 175 ? -36.120 -13.930 67.299 1.00 95.81 175 GLU A O 1
ATOM 1320 N N . VAL A 1 176 ? -35.390 -14.763 65.348 1.00 96.19 176 VAL A N 1
ATOM 1321 C CA . VAL A 1 176 ? -35.542 -16.172 65.749 1.00 96.19 176 VAL A CA 1
ATOM 1322 C C . VAL A 1 176 ? -34.538 -16.542 66.843 1.00 96.19 176 VAL A C 1
ATOM 1324 O O . VAL A 1 176 ? -34.915 -17.219 67.801 1.00 96.19 176 VAL A O 1
ATOM 1327 N N . GLY A 1 177 ? -33.294 -16.065 66.748 1.00 94.12 177 GLY A N 1
ATOM 1328 C CA . GLY A 1 177 ? -32.268 -16.260 67.773 1.00 94.12 177 GLY A CA 1
ATOM 1329 C C . GLY A 1 177 ? -32.690 -15.704 69.135 1.00 94.12 177 GLY A C 1
ATOM 1330 O O . GLY A 1 177 ? -32.615 -16.410 70.141 1.00 94.12 177 GLY A O 1
ATOM 1331 N N . VAL A 1 178 ? -33.233 -14.483 69.166 1.00 95.50 178 VAL A N 1
ATOM 1332 C CA . VAL A 1 178 ? -33.754 -13.860 70.396 1.00 95.50 178 VAL A CA 1
ATOM 1333 C C . VAL A 1 178 ? -34.922 -14.662 70.980 1.00 95.50 178 VAL A C 1
ATOM 1335 O O . VAL A 1 178 ? -34.963 -14.909 72.187 1.00 95.50 178 VAL A O 1
ATOM 1338 N N . LYS A 1 179 ? -35.860 -15.124 70.140 1.00 93.88 179 LYS A N 1
ATOM 1339 C CA . LYS A 1 179 ? -36.994 -15.956 70.587 1.00 93.88 179 LYS A CA 1
ATOM 1340 C C . LYS A 1 179 ? -36.533 -17.286 71.188 1.00 93.88 179 LYS A C 1
ATOM 1342 O O . LYS A 1 179 ? -37.087 -17.717 72.200 1.00 93.88 179 LYS A O 1
ATOM 1347 N N . LEU A 1 180 ? -35.529 -17.930 70.591 1.00 94.12 180 LEU A N 1
ATOM 1348 C CA . LEU A 1 180 ? -34.956 -19.175 71.108 1.00 94.12 180 LEU A CA 1
ATOM 1349 C C . LEU A 1 180 ? -34.275 -18.968 72.462 1.00 94.12 180 LEU A C 1
ATOM 1351 O O . LEU A 1 180 ? -34.510 -19.773 73.362 1.00 94.12 180 LEU A O 1
ATOM 1355 N N . GLN A 1 181 ? -33.513 -17.881 72.622 1.00 93.50 181 GLN A N 1
ATOM 1356 C CA . GLN A 1 181 ? -32.871 -17.534 73.892 1.00 93.50 181 GLN A CA 1
ATOM 1357 C C . GLN A 1 181 ? -33.910 -17.323 75.004 1.00 93.50 181 GLN A C 1
ATOM 1359 O O . GLN A 1 181 ? -33.829 -17.946 76.063 1.00 93.50 181 GLN A O 1
ATOM 1364 N N . ALA A 1 182 ? -34.950 -16.529 74.735 1.00 94.44 182 ALA A N 1
ATOM 1365 C CA . ALA A 1 182 ? -36.035 -16.307 75.689 1.00 94.44 182 ALA A CA 1
ATOM 1366 C C . ALA A 1 182 ? -36.746 -17.620 76.069 1.00 94.44 182 ALA A C 1
ATOM 1368 O O . ALA A 1 182 ? -37.078 -17.854 77.232 1.00 94.44 182 ALA A O 1
ATOM 1369 N N . HIS A 1 183 ? -36.952 -18.513 75.095 1.00 94.38 183 HIS A N 1
ATOM 1370 C CA . HIS A 1 183 ? -37.554 -19.819 75.340 1.00 94.38 183 HIS A CA 1
ATOM 1371 C C . HIS A 1 183 ? -36.642 -20.750 76.165 1.00 94.38 183 HIS A C 1
ATOM 1373 O O . HIS A 1 183 ? -37.140 -21.476 77.030 1.00 94.38 183 HIS A O 1
ATOM 1379 N N . SER A 1 184 ? -35.321 -20.752 75.939 1.00 93.25 184 SER A N 1
ATOM 1380 C CA . SER A 1 184 ? -34.382 -21.511 76.779 1.00 93.25 184 SER A CA 1
ATOM 1381 C C . SER A 1 184 ? -34.330 -20.984 78.211 1.00 93.25 184 SER A C 1
ATOM 1383 O O . SER A 1 184 ? -34.339 -21.797 79.137 1.00 93.25 184 SER A O 1
ATOM 1385 N N . ASP A 1 185 ? -34.359 -19.663 78.397 1.00 95.00 185 ASP A N 1
ATOM 1386 C CA . ASP A 1 185 ? -34.337 -19.026 79.718 1.00 95.00 185 ASP A CA 1
ATOM 1387 C C . ASP A 1 185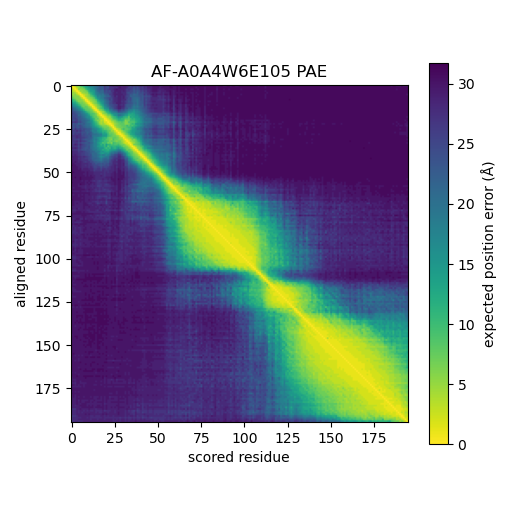 ? -35.599 -19.385 80.518 1.00 95.00 185 ASP A C 1
ATOM 1389 O O . ASP A 1 185 ? -35.513 -19.845 81.659 1.00 95.00 185 ASP A O 1
ATOM 1393 N N . LEU A 1 186 ? -36.779 -19.296 79.888 1.00 93.50 186 LEU A N 1
ATOM 1394 C CA . LEU A 1 186 ? -38.048 -19.736 80.483 1.00 93.50 186 LEU A CA 1
ATOM 1395 C C . LEU A 1 186 ? -38.020 -21.222 80.860 1.00 93.50 186 LEU A C 1
ATOM 1397 O O . LEU A 1 186 ? -38.444 -21.597 81.954 1.00 93.50 186 LEU A O 1
ATOM 1401 N N . ARG A 1 187 ? -37.498 -22.084 79.978 1.00 92.75 187 ARG A N 1
ATOM 1402 C CA . ARG A 1 187 ? -37.379 -23.523 80.252 1.00 92.75 187 ARG A CA 1
ATOM 1403 C C . ARG A 1 187 ? -36.450 -23.799 81.437 1.00 92.75 187 ARG A C 1
ATOM 1405 O O . ARG A 1 187 ? -36.743 -24.698 82.226 1.00 92.75 187 ARG A O 1
ATOM 1412 N N . TYR A 1 188 ? -35.346 -23.061 81.558 1.00 92.00 188 TYR A N 1
ATOM 1413 C CA . TYR A 1 188 ? -34.422 -23.178 82.684 1.00 92.00 188 TYR A CA 1
ATOM 1414 C C . TYR A 1 188 ? -35.129 -22.796 83.988 1.00 92.00 188 TYR A C 1
ATOM 1416 O O . TYR A 1 188 ? -35.198 -23.626 84.889 1.00 92.00 188 TYR A O 1
ATOM 1424 N N . ILE A 1 189 ? -35.769 -21.622 84.049 1.00 93.06 189 ILE A N 1
ATOM 1425 C CA . ILE A 1 189 ? -36.524 -21.155 85.228 1.00 93.06 189 ILE A CA 1
ATOM 1426 C C . ILE A 1 189 ? -37.590 -22.180 85.656 1.00 93.06 189 ILE A C 1
ATOM 1428 O O . ILE A 1 189 ? -37.674 -22.535 86.831 1.00 93.06 189 ILE A O 1
ATOM 1432 N N . MET A 1 190 ? -38.355 -22.726 84.705 1.00 89.06 190 MET A N 1
ATOM 1433 C CA . MET A 1 190 ? -39.402 -23.719 84.986 1.00 89.06 190 MET A CA 1
ATOM 1434 C C . MET A 1 190 ? -38.864 -25.041 85.557 1.00 89.06 190 MET A C 1
ATOM 1436 O O . MET A 1 190 ? -39.585 -25.722 86.287 1.00 89.06 190 MET A O 1
ATOM 1440 N N . LYS A 1 191 ? -37.614 -25.419 85.252 1.00 88.56 191 LYS A N 1
ATOM 1441 C CA . LYS A 1 191 ? -36.960 -26.596 85.851 1.00 88.56 191 LYS A CA 1
ATOM 1442 C C . LYS A 1 191 ? -36.597 -26.377 87.321 1.00 88.56 191 LYS A C 1
ATOM 1444 O O . LYS A 1 191 ? -36.733 -27.314 88.096 1.00 88.56 191 LYS A O 1
ATOM 1449 N N . TYR A 1 192 ? -36.159 -25.172 87.693 1.00 84.00 192 TYR A N 1
ATOM 1450 C CA . TYR A 1 192 ? -35.813 -24.845 89.084 1.00 84.00 192 TYR A CA 1
ATOM 1451 C C . TYR A 1 192 ? -37.040 -24.650 89.971 1.00 84.00 192 TYR A C 1
ATOM 1453 O O . TYR A 1 192 ? -36.966 -24.920 91.160 1.00 84.00 192 TYR A O 1
ATOM 1461 N N . PHE A 1 193 ? -38.167 -24.206 89.409 1.00 86.69 193 PHE A N 1
ATOM 1462 C CA . PHE A 1 193 ? -39.402 -24.022 90.177 1.00 86.69 193 PHE A CA 1
ATOM 1463 C C . PHE A 1 193 ? -40.148 -25.341 90.474 1.00 86.69 193 PHE A C 1
ATOM 1465 O O . PHE A 1 193 ? -40.999 -25.373 91.353 1.00 86.69 193 PHE A O 1
ATOM 1472 N N . ASN A 1 194 ? -39.856 -26.424 89.740 1.00 73.75 194 ASN A N 1
ATOM 1473 C CA . ASN A 1 194 ? -40.495 -27.744 89.897 1.00 73.75 194 ASN A CA 1
ATOM 1474 C C . ASN A 1 194 ? -39.653 -28.762 90.707 1.00 73.75 194 ASN A C 1
ATOM 1476 O O . ASN A 1 194 ? -39.940 -29.959 90.650 1.00 73.75 194 ASN A O 1
ATOM 1480 N N . GLN A 1 195 ? -38.613 -28.313 91.419 1.00 61.78 195 GLN A N 1
ATOM 1481 C CA . GLN A 1 195 ? -37.875 -29.090 92.430 1.00 61.78 195 GLN A CA 1
ATOM 1482 C C . GLN A 1 195 ? -38.266 -28.625 93.829 1.00 61.78 195 GLN A C 1
ATOM 1484 O O . GLN A 1 195 ? -38.336 -29.502 94.717 1.00 61.78 195 GLN A O 1
#

Foldseek 3Di:
DDDDDDDDDDDDDDDDDDPDFDWDDDDDPDDTDTDDDDDDDDDDDDDDDDDDDDDPPPVVVVVVVVVVVVVVVVVVVVVVVVVVVVVVVVVVVVVVVVVVVVVVVVVPPPPPDPCVVVVVVVVVVVVVVVVVVVVVVVVVVVVVVVVVVVVVVVVVVVVVVVVVVVVVVVVVVVVVVVVVVVVVVVVVVVVVVVD

Organism: Lates calcarifer (NCBI:txid8187)

InterPro domains:
  IPR002957 Keratin, type I [PTHR23239] (16-129)
  IPR039008 Intermediate filament, rod domain [PF00038] (67-130)
  IPR039008 Intermediate filament, rod domain [PS51842] (68-195)

Mean predicted aligned error: 22.52 Å

pLDDT: mean 77.17, std 19.28, range [33.94, 98.31]

Secondary structure (DSSP, 8-state):
------------------PPPPP---SSS--------PPP------------S----HHHHHHHHHHHHHHHHHHHHHHHHHHHHHHHHHHHHHHHHHHHHHHHHHHHSGGG--HHHHHHHHHHHHHHHHHHHHHHHHHHHHHHHHHHHHHHHHHHHHHHHHHHHHHHHHHHHHHHHHHHHHHHHHHHHHHHHT-